Protein AF-0000000087412876 (afdb_homodimer)

Structure (mmCIF, N/CA/C/O backbone):
data_AF-0000000087412876-model_v1
#
loop_
_entity.id
_entity.type
_entity.pdbx_description
1 polymer 'YCII-related domain-containing protein'
#
loop_
_atom_site.group_PDB
_atom_site.id
_atom_site.type_symbol
_atom_site.label_atom_id
_atom_site.label_alt_id
_atom_site.label_comp_id
_atom_site.label_asym_id
_atom_site.label_entity_id
_atom_site.label_seq_id
_atom_site.pdbx_PDB_ins_code
_atom_site.Cartn_x
_atom_site.Cartn_y
_atom_site.Cartn_z
_atom_site.occupancy
_atom_site.B_iso_or_equiv
_atom_site.auth_seq_id
_atom_site.auth_comp_id
_atom_site.auth_asym_id
_atom_site.auth_atom_id
_atom_site.pdbx_PDB_model_num
ATOM 1 N N . MET A 1 1 ? 8.312 3.953 -6.5 1 96.75 1 MET A N 1
ATOM 2 C CA . MET A 1 1 ? 7.094 4.309 -5.781 1 96.75 1 MET A CA 1
ATOM 3 C C . MET A 1 1 ? 7.176 3.875 -4.32 1 96.75 1 MET A C 1
ATOM 5 O O . MET A 1 1 ? 7.918 2.951 -3.984 1 96.75 1 MET A O 1
ATOM 9 N N . PHE A 1 2 ? 6.512 4.555 -3.404 1 98.62 2 PHE A N 1
ATOM 10 C CA . PHE A 1 2 ? 6.684 4.328 -1.974 1 98.62 2 PHE A CA 1
ATOM 11 C C . PHE A 1 2 ? 5.332 4.203 -1.28 1 98.62 2 PHE A C 1
ATOM 13 O O . PHE A 1 2 ? 4.445 5.031 -1.485 1 98.62 2 PHE A O 1
ATOM 20 N N . LEU A 1 3 ? 5.191 3.146 -0.578 1 98.75 3 LEU A N 1
ATOM 21 C CA . LEU A 1 3 ? 4.098 2.988 0.375 1 98.75 3 LEU A CA 1
ATOM 22 C C . LEU A 1 3 ? 4.52 3.439 1.769 1 98.75 3 LEU A C 1
ATOM 24 O O . LEU A 1 3 ? 5.562 3.014 2.273 1 98.75 3 LEU A O 1
ATOM 28 N N . VAL A 1 4 ? 3.744 4.312 2.373 1 98.88 4 VAL A N 1
ATOM 29 C CA . VAL A 1 4 ? 3.996 4.746 3.744 1 98.88 4 VAL A CA 1
ATOM 30 C C . VAL A 1 4 ? 2.865 4.27 4.652 1 98.88 4 VAL A C 1
ATOM 32 O O . VAL A 1 4 ? 1.704 4.633 4.453 1 98.88 4 VAL A O 1
ATOM 35 N N . LEU A 1 5 ? 3.223 3.473 5.605 1 98.81 5 LEU A N 1
ATOM 36 C CA . LEU A 1 5 ? 2.273 2.992 6.605 1 98.81 5 LEU A CA 1
ATOM 37 C C . LEU A 1 5 ? 2.428 3.758 7.914 1 98.81 5 LEU A C 1
ATOM 39 O O . LEU A 1 5 ? 3.514 3.785 8.5 1 98.81 5 LEU A O 1
ATOM 43 N N . LEU A 1 6 ? 1.384 4.398 8.289 1 98.81 6 LEU A N 1
ATOM 44 C CA . LEU A 1 6 ? 1.365 5.098 9.57 1 98.81 6 LEU A CA 1
ATOM 45 C C . LEU A 1 6 ? 0.762 4.219 10.664 1 98.81 6 LEU A C 1
ATOM 47 O O . LEU A 1 6 ? -0.246 3.547 10.438 1 98.81 6 LEU A O 1
ATOM 51 N N . THR A 1 7 ? 1.352 4.215 11.836 1 98.81 7 THR A N 1
ATOM 52 C CA . THR A 1 7 ? 0.796 3.615 13.039 1 98.81 7 THR A CA 1
ATOM 53 C C . THR A 1 7 ? 0.713 4.641 14.164 1 98.81 7 THR A C 1
ATOM 55 O O . THR A 1 7 ? 1.731 5.195 14.586 1 98.81 7 THR A O 1
ATOM 58 N N . TYR A 1 8 ? -0.521 4.824 14.602 1 98.81 8 TYR A N 1
ATOM 59 C CA . TYR A 1 8 ? -0.683 5.766 15.703 1 98.81 8 TYR A CA 1
ATOM 60 C C . TYR A 1 8 ? 0.005 5.254 16.969 1 98.81 8 TYR A C 1
ATOM 62 O O . TYR A 1 8 ? -0.096 4.07 17.297 1 98.81 8 TYR A O 1
ATOM 70 N N . ILE A 1 9 ? 0.722 6.156 17.641 1 98.69 9 ILE A N 1
ATOM 71 C CA . ILE A 1 9 ? 1.386 5.762 18.875 1 98.69 9 ILE A CA 1
ATOM 72 C C . ILE A 1 9 ? 0.824 6.566 20.047 1 98.69 9 ILE A C 1
ATOM 74 O O . ILE A 1 9 ? 1.403 6.582 21.141 1 98.69 9 ILE A O 1
ATOM 78 N N . LYS A 1 10 ? -0.16 7.348 19.844 1 98.5 10 LYS A N 1
ATOM 79 C CA . LYS A 1 10 ? -0.968 8.062 20.828 1 98.5 10 LYS A CA 1
ATOM 80 C C . LYS A 1 10 ? -2.441 7.68 20.703 1 98.5 10 LYS A C 1
ATOM 82 O O . LYS A 1 10 ? -2.871 7.148 19.688 1 98.5 10 LYS A O 1
ATOM 87 N N . PRO A 1 11 ? -3.162 7.891 21.812 1 97.81 11 PRO A N 1
ATOM 88 C CA . PRO A 1 11 ? -4.598 7.605 21.734 1 97.81 11 PRO A CA 1
ATOM 89 C C . PRO A 1 11 ? -5.305 8.438 20.672 1 97.81 11 PRO A C 1
ATOM 91 O O . PRO A 1 11 ? -4.816 9.508 20.281 1 97.81 11 PRO A O 1
ATOM 94 N N . ILE A 1 12 ? -6.41 7.965 20.203 1 97.06 12 ILE A N 1
ATOM 95 C CA . ILE A 1 12 ? -7.152 8.562 19.094 1 97.06 12 ILE A CA 1
ATOM 96 C C . ILE A 1 12 ? -7.5 10.016 19.438 1 97.06 12 ILE A C 1
ATOM 98 O O . ILE A 1 12 ? -7.531 10.875 18.562 1 97.06 12 ILE A O 1
ATOM 102 N N . GLU A 1 13 ? -7.742 10.289 20.734 1 97.44 13 GLU A N 1
ATOM 103 C CA . GLU A 1 13 ? -8.07 11.648 21.156 1 97.44 13 GLU A CA 1
ATOM 104 C C . GLU A 1 13 ? -6.941 12.625 20.812 1 97.44 13 GLU A C 1
ATOM 106 O O . GLU A 1 13 ? -7.195 13.773 20.469 1 97.44 13 GLU A O 1
ATOM 111 N N . GLU A 1 14 ? -5.727 12.172 20.922 1 98.19 14 GLU A N 1
ATOM 112 C CA . GLU A 1 14 ? -4.562 12.984 20.562 1 98.19 14 GLU A CA 1
ATOM 113 C C . GLU A 1 14 ? -4.406 13.094 19.047 1 98.19 14 GLU A C 1
ATOM 115 O O . GLU A 1 14 ? -4.02 14.148 18.531 1 98.19 14 GLU A O 1
ATOM 120 N N . VAL A 1 15 ? -4.688 12.047 18.391 1 98.44 15 VAL A N 1
ATOM 121 C CA . VAL A 1 15 ? -4.621 12.031 16.938 1 98.44 15 VAL A CA 1
ATOM 122 C C . VAL A 1 15 ? -5.559 13.094 16.375 1 98.44 15 VAL A C 1
ATOM 124 O O . VAL A 1 15 ? -5.172 13.859 15.484 1 98.44 15 VAL A O 1
ATOM 127 N N . GLU A 1 16 ? -6.742 13.188 16.922 1 98.12 16 GLU A N 1
ATOM 128 C CA . GLU A 1 16 ? -7.797 14.047 16.406 1 98.12 16 GLU A CA 1
ATOM 129 C C . GLU A 1 16 ? -7.406 15.516 16.516 1 98.12 16 GLU A C 1
ATOM 131 O O . GLU A 1 16 ? -7.836 16.344 15.695 1 98.12 16 GLU A O 1
ATOM 136 N N . LYS A 1 17 ? -6.531 15.82 17.438 1 98.31 17 LYS A N 1
ATOM 137 C CA . LYS A 1 17 ? -6.086 17.188 17.641 1 98.31 17 LYS A CA 1
ATOM 138 C C . LYS A 1 17 ? -5.297 17.703 16.438 1 98.31 17 LYS A C 1
ATOM 140 O O . LYS A 1 17 ? -5.254 18.906 16.172 1 98.31 17 LYS A O 1
ATOM 145 N N . TRP A 1 18 ? -4.684 16.734 15.719 1 98.44 18 TRP A N 1
ATOM 146 C CA . TRP A 1 18 ? -3.773 17.141 14.648 1 98.44 18 TRP A CA 1
ATOM 147 C C . TRP A 1 18 ? -4.297 16.719 13.289 1 98.44 18 TRP A C 1
ATOM 149 O O . TRP A 1 18 ? -3.613 16.859 12.273 1 98.44 18 TRP A O 1
ATOM 159 N N . LEU A 1 19 ? -5.516 16.188 13.297 1 98.12 19 LEU A N 1
ATOM 160 C CA . LEU A 1 19 ? -6.082 15.594 12.094 1 98.12 19 LEU A CA 1
ATOM 161 C C . LEU A 1 19 ? -6.254 16.641 11 1 98.12 19 LEU A C 1
ATOM 163 O O . LEU A 1 19 ? -5.902 16.406 9.844 1 98.12 19 LEU A O 1
ATOM 167 N N . ASP A 1 20 ? -6.789 17.844 11.352 1 98.31 20 ASP A N 1
ATOM 168 C CA . ASP A 1 20 ? -6.996 18.891 10.359 1 98.31 20 ASP A CA 1
ATOM 169 C C . ASP A 1 20 ? -5.672 19.328 9.734 1 98.31 20 ASP A C 1
ATOM 171 O O . ASP A 1 20 ? -5.586 19.531 8.523 1 98.31 20 ASP A O 1
ATOM 175 N N . ASP A 1 21 ? -4.68 19.484 10.531 1 98.75 21 ASP A N 1
ATOM 176 C CA . ASP A 1 21 ? -3.355 19.844 10.039 1 98.75 21 ASP A CA 1
ATOM 177 C C . ASP A 1 21 ? -2.773 18.75 9.148 1 98.75 21 ASP A C 1
ATOM 179 O O . ASP A 1 21 ? -2.113 19.031 8.148 1 98.75 21 ASP A O 1
ATOM 183 N N . HIS A 1 22 ? -2.986 17.531 9.594 1 98.75 22 HIS A N 1
ATOM 184 C CA . HIS A 1 22 ? -2.557 16.406 8.781 1 98.75 22 HIS A CA 1
ATOM 185 C C . HIS A 1 22 ? -3.23 16.406 7.41 1 98.75 22 HIS A C 1
ATOM 187 O O . HIS A 1 22 ? -2.58 16.188 6.391 1 98.75 22 HIS A O 1
ATOM 193 N N . VAL A 1 23 ? -4.508 16.734 7.418 1 98.5 23 VAL A N 1
ATOM 194 C CA . VAL A 1 23 ? -5.262 16.781 6.168 1 98.5 23 VAL A CA 1
ATOM 195 C C . VAL A 1 23 ? -4.723 17.891 5.281 1 98.5 23 VAL A C 1
ATOM 197 O O . VAL A 1 23 ? -4.57 17.719 4.07 1 98.5 23 VAL A O 1
ATOM 200 N N . THR A 1 24 ? -4.414 19 5.859 1 98.69 24 THR A N 1
ATOM 201 C CA . THR A 1 24 ? -3.832 20.109 5.113 1 98.69 24 THR A CA 1
ATOM 202 C C . THR A 1 24 ? -2.494 19.719 4.5 1 98.69 24 THR A C 1
ATOM 204 O O . THR A 1 24 ? -2.215 20.031 3.344 1 98.69 24 THR A O 1
ATOM 207 N N . PHE A 1 25 ? -1.756 19.047 5.32 1 98.81 25 PHE A N 1
ATOM 208 C CA . PHE A 1 25 ? -0.496 18.5 4.836 1 98.81 25 PHE A CA 1
ATOM 209 C C . PHE A 1 25 ? -0.728 17.594 3.637 1 98.81 25 PHE A C 1
ATOM 211 O O . PHE A 1 25 ? -0.051 17.719 2.613 1 98.81 25 PHE A O 1
ATOM 218 N N . LEU A 1 26 ? -1.69 16.656 3.709 1 98.75 26 LEU A N 1
ATOM 219 C CA . LEU A 1 26 ? -2.004 15.758 2.598 1 98.75 26 LEU A CA 1
ATOM 220 C C . LEU A 1 26 ? -2.389 16.562 1.354 1 98.75 26 LEU A C 1
ATOM 222 O O . LEU A 1 26 ? -1.896 16.281 0.259 1 98.75 26 LEU A O 1
ATOM 226 N N . ASP A 1 27 ? -3.225 17.609 1.528 1 98.44 27 ASP A N 1
ATOM 227 C CA . ASP A 1 27 ? -3.719 18.406 0.416 1 98.44 27 ASP A CA 1
ATOM 228 C C . ASP A 1 27 ? -2.564 19.047 -0.352 1 98.44 27 ASP A C 1
ATOM 230 O O . ASP A 1 27 ? -2.609 19.156 -1.579 1 98.44 27 ASP A O 1
ATOM 234 N N . THR A 1 28 ? -1.614 19.469 0.372 1 98.38 28 THR A N 1
ATOM 235 C CA . THR A 1 28 ? -0.452 20.094 -0.25 1 98.38 28 THR A CA 1
ATOM 236 C C . THR A 1 28 ? 0.203 19.141 -1.25 1 98.38 28 THR A C 1
ATOM 238 O O . THR A 1 28 ? 0.466 19.516 -2.393 1 98.38 28 THR A O 1
ATOM 241 N N . TYR A 1 29 ? 0.352 17.938 -0.88 1 98.25 29 TYR A N 1
ATOM 242 C CA . TYR A 1 29 ? 1.134 17.016 -1.711 1 98.25 29 TYR A CA 1
ATOM 243 C C . TYR A 1 29 ? 0.254 16.344 -2.756 1 98.25 29 TYR A C 1
ATOM 245 O O . TYR A 1 29 ? 0.758 15.773 -3.727 1 98.25 29 TYR A O 1
ATOM 253 N N . TYR A 1 30 ? -1.038 16.391 -2.582 1 98.19 30 TYR A N 1
ATOM 254 C CA . TYR A 1 30 ? -1.922 16.062 -3.695 1 9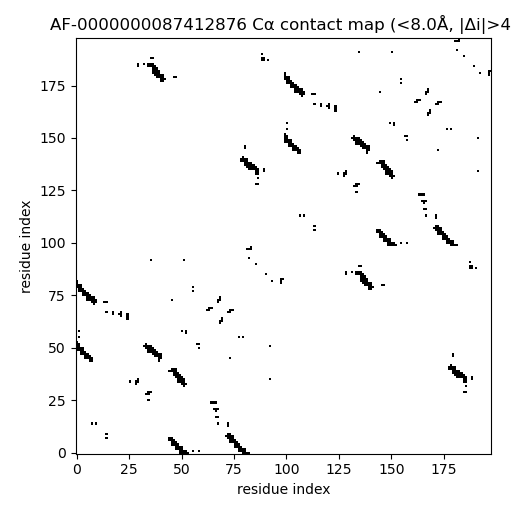8.19 30 TYR A CA 1
ATOM 255 C C . TYR A 1 30 ? -1.858 17.141 -4.777 1 98.19 30 TYR A C 1
ATOM 257 O O . TYR A 1 30 ? -1.861 16.828 -5.969 1 98.19 30 TYR A O 1
ATOM 265 N N . THR A 1 31 ? -1.8 18.359 -4.316 1 97.5 31 THR A N 1
ATOM 266 C CA . THR A 1 31 ? -1.698 19.469 -5.254 1 97.5 31 THR A CA 1
ATOM 267 C C . THR A 1 31 ? -0.402 19.391 -6.055 1 97.5 31 THR A C 1
ATOM 269 O O . THR A 1 31 ? -0.382 19.703 -7.246 1 97.5 31 THR A O 1
ATOM 272 N N . GLU A 1 32 ? 0.586 18.906 -5.426 1 96.12 32 GLU A N 1
ATOM 273 C CA . GLU A 1 32 ? 1.883 18.766 -6.082 1 96.12 32 GLU A CA 1
ATOM 274 C C . GLU A 1 32 ? 1.939 17.469 -6.906 1 96.12 32 GLU A C 1
ATOM 276 O O . GLU A 1 32 ? 2.971 17.156 -7.504 1 96.12 32 GLU A O 1
ATOM 281 N N . LYS A 1 33 ? 0.981 16.656 -6.855 1 95.25 33 LYS A N 1
ATOM 282 C CA . LYS A 1 33 ? 0.832 15.422 -7.621 1 95.25 33 LYS A CA 1
ATOM 283 C C . LYS A 1 33 ? 1.834 14.367 -7.16 1 95.25 33 LYS A C 1
ATOM 285 O O . LYS A 1 33 ? 2.297 13.555 -7.961 1 95.25 33 LYS A O 1
ATOM 290 N N . LYS A 1 34 ? 2.15 14.43 -5.902 1 97 34 LYS A N 1
ATOM 291 C CA . LYS A 1 34 ? 3.076 13.453 -5.324 1 97 34 LYS A CA 1
ATOM 292 C C . LYS A 1 34 ? 2.322 12.297 -4.672 1 97 34 LYS A C 1
ATOM 294 O O . LYS A 1 34 ? 2.797 11.164 -4.676 1 97 34 LYS A O 1
ATOM 299 N N . PHE A 1 35 ? 1.185 12.594 -4.047 1 98.62 35 PHE A N 1
ATOM 300 C CA . PHE A 1 35 ? 0.383 11.562 -3.402 1 98.62 35 PHE A CA 1
ATOM 301 C C . PHE A 1 35 ? -0.623 10.969 -4.383 1 98.62 35 PHE A C 1
ATOM 303 O O . PHE A 1 35 ? -1.253 11.703 -5.152 1 98.62 35 PHE A O 1
ATOM 310 N N . VAL A 1 36 ? -0.734 9.695 -4.367 1 98.31 36 VAL A N 1
ATOM 311 C CA . VAL A 1 36 ? -1.676 8.984 -5.227 1 98.31 36 VAL A CA 1
ATOM 312 C C . VAL A 1 36 ? -2.973 8.719 -4.465 1 98.31 36 VAL A C 1
ATOM 314 O O . VAL A 1 36 ? -4.059 9.086 -4.93 1 98.31 36 VAL A O 1
ATOM 317 N N . PHE A 1 37 ? -2.9 8.117 -3.277 1 98.5 37 PHE A N 1
ATOM 318 C CA . PHE A 1 37 ? -4.043 7.961 -2.385 1 98.5 37 PHE A CA 1
ATOM 319 C C . PHE A 1 37 ? -3.592 7.926 -0.929 1 98.5 37 PHE A C 1
ATOM 321 O O . PHE A 1 37 ? -2.416 7.688 -0.643 1 98.5 37 PHE A O 1
ATOM 328 N N . SER A 1 38 ? -4.48 8.195 -0.078 1 98.69 38 SER A N 1
ATOM 329 C CA . SER A 1 38 ? -4.312 8.062 1.365 1 98.69 38 SER A CA 1
ATOM 330 C C . SER A 1 38 ? -5.637 7.75 2.053 1 98.69 38 SER A C 1
ATOM 332 O O . SER A 1 38 ? -6.703 8.094 1.539 1 98.69 38 SER A O 1
ATOM 334 N N . GLY A 1 39 ? -5.523 7.074 3.133 1 97.81 39 GLY A N 1
ATOM 335 C CA . GLY A 1 39 ? -6.73 6.754 3.873 1 97.81 39 GLY A CA 1
ATOM 336 C C . GLY A 1 39 ? -6.457 6.043 5.184 1 97.81 39 GLY A C 1
ATOM 337 O O . GLY A 1 39 ? -5.367 5.5 5.387 1 97.81 39 GLY A O 1
ATOM 338 N N . ARG A 1 40 ? -7.434 6.035 6.023 1 97.94 40 ARG A N 1
ATOM 339 C CA . ARG A 1 40 ? -7.305 5.434 7.344 1 97.94 40 ARG A CA 1
ATOM 340 C C . ARG A 1 40 ? -7.375 3.912 7.262 1 97.94 40 ARG A C 1
ATOM 342 O O . ARG A 1 40 ? -8.125 3.363 6.453 1 97.94 40 ARG A O 1
ATOM 349 N N . ARG A 1 41 ? -6.578 3.217 8.125 1 98.19 41 ARG A N 1
ATOM 350 C CA . ARG A 1 41 ? -6.672 1.767 8.266 1 98.19 41 ARG A CA 1
ATOM 351 C C . ARG A 1 41 ? -7.914 1.37 9.055 1 98.19 41 ARG A C 1
ATOM 353 O O . ARG A 1 41 ? -8.469 2.182 9.805 1 98.19 41 ARG A O 1
ATOM 360 N N . ASN A 1 42 ? -8.328 0.226 8.812 1 97.25 42 ASN A N 1
ATOM 361 C CA . ASN A 1 42 ? -9.375 -0.436 9.586 1 97.25 42 ASN A CA 1
ATOM 362 C C . ASN A 1 42 ? -8.875 -1.746 10.188 1 97.25 42 ASN A C 1
ATOM 364 O O . ASN A 1 42 ?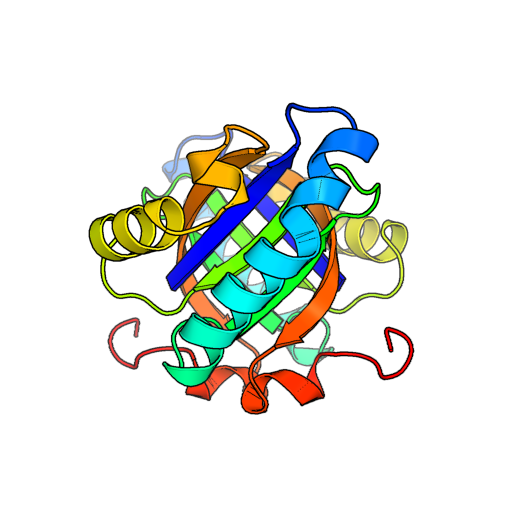 -8.641 -2.719 9.469 1 97.25 42 ASN A O 1
ATOM 368 N N . PRO A 1 43 ? -8.906 -1.827 11.578 1 97.06 43 PRO A N 1
ATOM 369 C CA . PRO A 1 43 ? -9.273 -0.813 12.57 1 97.06 43 PRO A CA 1
ATOM 370 C C . PRO A 1 43 ? -8.453 0.468 12.438 1 97.06 43 PRO A C 1
ATOM 372 O O . PRO A 1 43 ? -7.457 0.494 11.711 1 97.06 43 PRO A O 1
ATOM 375 N N . ARG A 1 44 ? -8.906 1.538 13.078 1 97.25 44 ARG A N 1
ATOM 376 C CA . ARG A 1 44 ? -8.336 2.877 12.961 1 97.25 44 ARG A CA 1
ATOM 377 C C . ARG A 1 44 ? -7.07 3.008 13.812 1 97.25 44 ARG A C 1
ATOM 379 O O . ARG A 1 44 ? -7.043 3.773 14.773 1 97.25 44 ARG A O 1
ATOM 386 N N . VAL A 1 45 ? -6.012 2.393 13.422 1 97.88 45 VAL A N 1
ATOM 387 C CA . VAL A 1 45 ? -4.766 2.352 14.18 1 97.88 45 VAL A CA 1
ATOM 388 C C . VAL A 1 45 ? -3.682 3.123 13.43 1 97.88 45 VAL A C 1
ATOM 390 O O . VAL A 1 45 ? -2.514 3.107 13.82 1 97.88 45 VAL A O 1
ATOM 393 N N . GLY A 1 46 ? -4.02 3.729 12.266 1 98.44 46 GLY A N 1
ATOM 394 C CA . GLY A 1 46 ? -3.086 4.453 11.422 1 98.44 46 GLY A CA 1
ATOM 395 C C . GLY A 1 46 ? -3.619 4.703 10.023 1 98.44 46 GLY A C 1
ATOM 396 O O . GLY A 1 46 ? -4.832 4.824 9.828 1 98.44 46 GLY A O 1
ATOM 397 N N . GLY A 1 47 ? -2.703 4.93 9.148 1 98.62 47 GLY A N 1
ATOM 398 C CA . GLY A 1 47 ? -3.102 5.223 7.777 1 98.62 47 GLY A CA 1
ATOM 399 C C . GLY A 1 47 ? -2.131 4.684 6.742 1 98.62 47 GLY A C 1
ATOM 400 O O . GLY A 1 47 ? -1.113 4.082 7.094 1 98.62 47 GLY A O 1
ATOM 401 N N . VAL A 1 48 ? -2.582 4.812 5.523 1 98.75 48 VAL A N 1
ATOM 402 C CA . VAL A 1 48 ? -1.788 4.426 4.363 1 98.75 48 VAL A CA 1
ATOM 403 C C . VAL A 1 48 ? -1.652 5.609 3.408 1 98.75 48 VAL A C 1
ATOM 405 O O . VAL A 1 48 ? -2.621 6.336 3.17 1 98.75 48 VAL A O 1
ATOM 408 N N . ILE A 1 49 ? -0.471 5.801 2.922 1 98.88 49 ILE A N 1
ATOM 409 C CA . ILE A 1 49 ? -0.245 6.785 1.869 1 98.88 49 ILE A CA 1
ATOM 410 C C . ILE A 1 49 ? 0.604 6.172 0.759 1 98.88 49 ILE A C 1
ATOM 412 O O . ILE A 1 49 ? 1.638 5.555 1.028 1 98.88 49 ILE A O 1
ATOM 416 N N . LEU A 1 50 ? 0.185 6.262 -0.492 1 98.81 50 LEU A N 1
ATOM 417 C CA . LEU A 1 50 ? 1.018 5.938 -1.646 1 98.81 50 LEU A CA 1
ATOM 418 C C . LEU A 1 50 ? 1.61 7.199 -2.262 1 98.81 50 LEU A C 1
ATOM 420 O O . LEU A 1 50 ? 0.877 8.125 -2.611 1 98.81 50 LEU A O 1
ATOM 424 N N . ILE A 1 51 ? 2.922 7.188 -2.4 1 98.38 51 ILE A N 1
ATOM 425 C CA . ILE A 1 51 ? 3.645 8.375 -2.84 1 98.38 51 ILE A CA 1
ATOM 426 C C . ILE A 1 51 ? 4.418 8.07 -4.117 1 98.38 51 ILE A C 1
ATOM 428 O O . ILE A 1 51 ? 5.141 7.07 -4.188 1 98.38 51 ILE A O 1
ATOM 432 N N . SER A 1 52 ? 4.188 8.914 -5.086 1 96.19 52 SER A N 1
ATOM 433 C CA . SER A 1 52 ? 5.02 8.898 -6.281 1 96.19 52 SER A CA 1
ATOM 434 C C . SER A 1 52 ? 6.273 9.75 -6.094 1 96.19 52 SER A C 1
ATOM 436 O O . SER A 1 52 ? 6.215 10.977 -6.18 1 96.19 52 SER A O 1
ATOM 438 N N . ALA A 1 53 ? 7.344 9.195 -5.766 1 94.44 53 ALA A N 1
ATOM 439 C CA . ALA A 1 53 ? 8.625 9.867 -5.559 1 94.44 53 ALA A CA 1
ATOM 440 C C . ALA A 1 53 ? 9.773 9.047 -6.148 1 94.44 53 ALA A C 1
ATOM 442 O O . ALA A 1 53 ? 9.617 7.855 -6.418 1 94.44 53 ALA A O 1
ATOM 443 N N . GLU A 1 54 ? 10.898 9.695 -6.281 1 91.75 54 GLU A N 1
ATOM 444 C CA . GLU A 1 54 ? 12.031 9.047 -6.93 1 91.75 54 GLU A CA 1
ATOM 445 C C . GLU A 1 54 ? 12.984 8.445 -5.902 1 91.75 54 GLU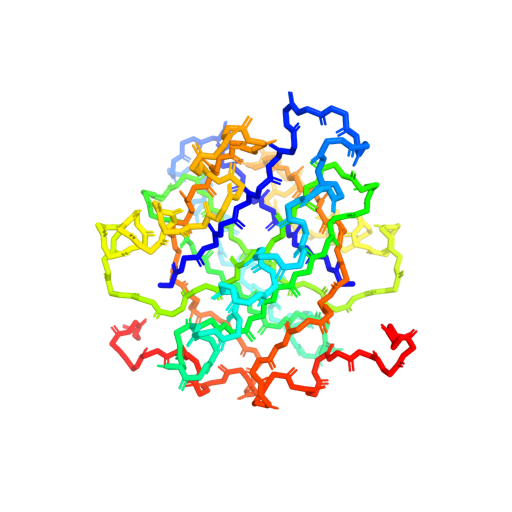 A C 1
ATOM 447 O O . GLU A 1 54 ? 13.68 7.465 -6.188 1 91.75 54 GLU A O 1
ATOM 452 N N . THR A 1 55 ? 13.031 9.094 -4.707 1 96.12 55 THR A N 1
ATOM 453 C CA . THR A 1 55 ? 13.984 8.617 -3.711 1 96.12 55 THR A CA 1
ATOM 454 C C . THR A 1 55 ? 13.336 8.539 -2.332 1 96.12 55 THR A C 1
ATOM 456 O O . THR A 1 55 ? 12.367 9.25 -2.053 1 96.12 55 THR A O 1
ATOM 459 N N . GLU A 1 56 ? 13.891 7.641 -1.563 1 97.5 56 GLU A N 1
ATOM 460 C CA . GLU A 1 56 ? 13.414 7.535 -0.189 1 97.5 56 GLU A CA 1
ATOM 461 C C . GLU A 1 56 ? 13.672 8.828 0.586 1 97.5 56 GLU A C 1
ATOM 463 O O . GLU A 1 56 ? 12.867 9.211 1.442 1 97.5 56 GLU A O 1
ATOM 468 N N . GLU A 1 57 ? 14.766 9.469 0.312 1 98.06 57 GLU A N 1
ATOM 469 C CA . GLU A 1 57 ? 15.102 10.734 0.963 1 98.06 57 GLU A CA 1
ATOM 470 C C . GLU A 1 57 ? 13.992 11.766 0.753 1 98.06 57 GLU A C 1
ATOM 472 O O . GLU A 1 57 ? 13.625 12.484 1.685 1 98.06 57 GLU A O 1
ATOM 477 N N . GLU A 1 58 ? 13.523 11.852 -0.463 1 97.88 58 GLU A N 1
ATOM 478 C CA . GLU A 1 58 ? 12.422 12.766 -0.754 1 97.88 58 GLU A CA 1
ATOM 479 C C . GLU A 1 58 ? 11.203 12.453 0.104 1 97.88 58 GLU A C 1
ATOM 481 O O . GLU A 1 58 ? 10.57 13.359 0.649 1 97.88 58 GLU A O 1
ATOM 486 N N . VAL A 1 59 ? 10.906 11.18 0.277 1 98.62 59 VAL A N 1
ATOM 487 C CA . VAL A 1 59 ? 9.758 10.742 1.061 1 98.62 59 VAL A CA 1
ATOM 488 C C . VAL A 1 59 ? 9.961 11.117 2.527 1 98.62 59 VAL A C 1
ATOM 490 O O . VAL A 1 59 ? 9.039 11.602 3.188 1 98.62 59 VAL A O 1
ATOM 493 N N . GLN A 1 60 ? 11.141 10.906 3.021 1 98.56 60 GLN A N 1
ATOM 494 C CA . GLN A 1 60 ? 11.453 11.234 4.406 1 98.56 60 GLN A CA 1
ATOM 495 C C . GLN A 1 60 ? 11.289 12.734 4.664 1 98.56 60 GLN A C 1
ATOM 497 O O . GLN A 1 60 ? 10.758 13.133 5.699 1 98.56 60 GLN A O 1
ATOM 502 N N . GLU A 1 61 ? 11.758 13.531 3.715 1 98.31 61 GLU A N 1
ATOM 503 C CA . GLU A 1 61 ? 11.625 14.977 3.852 1 98.31 61 GLU A CA 1
ATOM 504 C C . GLU A 1 61 ? 10.156 15.398 3.883 1 98.31 61 GLU A C 1
ATOM 506 O O . GLU A 1 61 ? 9.773 16.281 4.645 1 98.31 61 GLU A O 1
ATOM 511 N N . ILE A 1 62 ? 9.391 14.75 3.059 1 98.62 62 ILE A N 1
ATOM 512 C CA . ILE A 1 62 ? 7.957 15.031 3.02 1 98.62 62 ILE A CA 1
ATOM 513 C C . ILE A 1 62 ? 7.324 14.672 4.359 1 98.62 62 ILE A C 1
ATOM 515 O O . ILE A 1 62 ? 6.582 15.469 4.941 1 98.62 62 ILE A O 1
ATOM 519 N N . ILE A 1 63 ? 7.637 13.5 4.941 1 98.62 63 ILE A N 1
ATOM 520 C CA . ILE A 1 63 ? 7.031 12.977 6.16 1 98.62 63 ILE A CA 1
ATOM 521 C C . ILE A 1 63 ? 7.352 13.898 7.332 1 98.62 63 ILE A C 1
ATOM 523 O O . ILE A 1 63 ? 6.52 14.102 8.219 1 98.62 63 ILE A O 1
ATOM 527 N N . LYS A 1 64 ? 8.516 14.492 7.293 1 98.56 64 LYS A N 1
ATOM 528 C CA . LYS A 1 64 ? 8.945 15.383 8.367 1 98.56 64 LYS A CA 1
ATOM 529 C C . LYS A 1 64 ? 8.031 16.594 8.469 1 98.56 64 LYS A C 1
ATOM 531 O O . LYS A 1 64 ? 8.008 17.281 9.5 1 98.56 64 LYS A O 1
ATOM 536 N N . GLU A 1 65 ? 7.328 16.859 7.367 1 98.69 65 GLU A N 1
ATOM 537 C CA . GLU A 1 65 ? 6.422 18 7.352 1 98.69 65 GLU A CA 1
ATOM 538 C C . GLU A 1 65 ? 5.047 17.625 7.898 1 98.69 65 GLU A C 1
ATOM 540 O O . GLU A 1 65 ? 4.219 18.5 8.156 1 98.69 65 GLU A O 1
ATOM 545 N N . ASP A 1 66 ? 4.75 16.375 8.07 1 98.88 66 ASP A N 1
ATOM 546 C CA . ASP A 1 66 ? 3.459 15.906 8.562 1 98.88 66 ASP A CA 1
ATOM 547 C C . ASP A 1 66 ? 3.27 16.25 10.031 1 98.88 66 ASP A C 1
ATOM 549 O O . ASP A 1 66 ? 4.078 15.859 10.875 1 98.88 66 ASP A O 1
ATOM 553 N N . PRO A 1 67 ? 2.199 16.922 10.359 1 98.88 67 PRO A N 1
ATOM 554 C CA . PRO A 1 67 ? 1.918 17.234 11.766 1 98.88 67 PRO A CA 1
ATOM 555 C C . PRO A 1 67 ? 1.974 16 12.664 1 98.88 67 PRO A C 1
ATOM 557 O O . PRO A 1 67 ? 2.385 16.094 13.82 1 98.88 67 PRO A O 1
ATOM 560 N N . PHE A 1 68 ? 1.55 14.797 12.211 1 98.88 68 PHE A N 1
ATOM 561 C CA . PHE A 1 68 ? 1.627 13.57 12.984 1 98.88 68 PHE A CA 1
ATOM 562 C C . PHE A 1 68 ? 3.076 13.227 13.312 1 98.88 68 PHE A C 1
ATOM 564 O O . PHE A 1 68 ? 3.367 12.695 14.391 1 98.88 68 PHE A O 1
ATOM 571 N N . PHE A 1 69 ? 3.977 13.469 12.414 1 98.88 69 PHE A N 1
ATOM 572 C CA . PHE A 1 69 ? 5.398 13.242 12.641 1 98.88 69 PHE A CA 1
ATOM 573 C C . PHE A 1 69 ? 5.969 14.266 13.609 1 98.88 69 PHE A C 1
ATOM 575 O O . PHE A 1 69 ? 6.629 13.898 14.586 1 98.88 69 PHE A O 1
ATOM 582 N N . ILE A 1 70 ? 5.668 15.531 13.383 1 98.75 70 ILE A N 1
ATOM 583 C CA . ILE A 1 70 ? 6.199 16.656 14.133 1 98.75 70 ILE A CA 1
ATOM 584 C C . ILE A 1 70 ? 5.824 16.516 15.609 1 98.75 70 ILE A C 1
ATOM 586 O O . ILE A 1 70 ? 6.66 16.719 16.484 1 98.75 70 ILE A O 1
ATOM 590 N N . HIS A 1 71 ? 4.629 16.062 15.844 1 98.62 71 HIS A N 1
ATOM 591 C CA . HIS A 1 71 ? 4.141 16.031 17.219 1 98.62 71 HIS A CA 1
ATOM 592 C C . HIS A 1 71 ? 4.188 14.609 17.781 1 98.62 71 HIS A C 1
ATOM 594 O O . HIS A 1 71 ? 3.568 14.32 18.797 1 98.62 71 HIS A O 1
ATOM 600 N N . GLN A 1 72 ? 4.828 13.719 17.062 1 98.5 72 GLN A N 1
ATOM 601 C CA . GLN A 1 72 ? 5.062 12.344 17.5 1 98.5 72 GLN A CA 1
ATOM 602 C C . GLN A 1 72 ? 3.75 11.617 17.766 1 98.5 72 GLN A C 1
ATOM 604 O O . GLN A 1 72 ? 3.566 11.039 18.844 1 98.5 72 GLN A O 1
ATOM 609 N N . ILE A 1 73 ? 2.869 11.719 16.875 1 98.81 73 ILE A N 1
ATOM 610 C CA . ILE A 1 73 ? 1.557 11.086 16.953 1 98.81 73 ILE A CA 1
ATOM 611 C C . ILE A 1 73 ? 1.611 9.703 16.312 1 98.81 73 ILE A C 1
ATOM 613 O O . ILE A 1 73 ? 0.867 8.797 16.703 1 98.81 73 ILE A O 1
ATOM 617 N N . ALA A 1 74 ? 2.451 9.508 15.32 1 98.81 74 ALA A N 1
ATOM 618 C CA . ALA A 1 74 ? 2.498 8.266 14.562 1 98.81 74 ALA A CA 1
ATOM 619 C C . ALA A 1 74 ? 3.938 7.875 14.234 1 98.81 74 ALA A C 1
ATOM 621 O O . ALA A 1 74 ? 4.82 8.734 14.172 1 98.81 74 ALA A O 1
ATOM 622 N N . GLU A 1 75 ? 4.145 6.621 14.102 1 98.75 75 GLU A N 1
ATOM 623 C CA . GLU A 1 75 ? 5.352 6.082 13.477 1 98.75 75 GLU A CA 1
ATOM 624 C C . GLU A 1 75 ? 5.105 5.746 12.008 1 98.75 75 GLU A C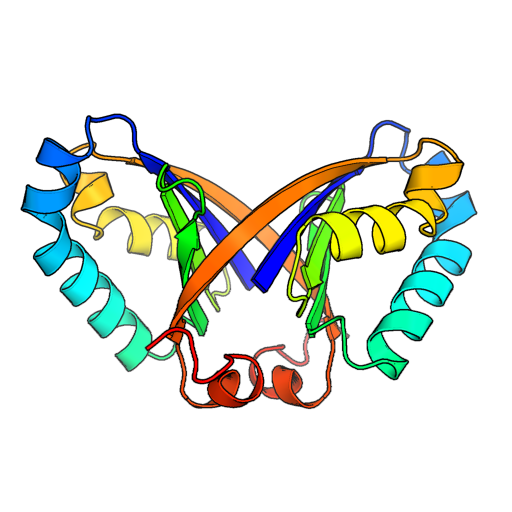 1
ATOM 626 O O . GLU A 1 75 ? 3.977 5.449 11.609 1 98.75 75 GLU A O 1
ATOM 631 N N . TYR A 1 76 ? 6.199 5.793 11.258 1 98.81 76 TYR A N 1
ATOM 632 C CA . TYR A 1 76 ? 6.098 5.641 9.812 1 98.81 76 TYR A CA 1
ATOM 633 C C . TYR A 1 76 ? 6.98 4.496 9.328 1 98.81 76 TYR A C 1
ATOM 635 O O . TYR A 1 76 ? 8.141 4.387 9.719 1 98.81 76 TYR A O 1
ATOM 643 N N . ASN A 1 77 ? 6.418 3.641 8.547 1 98.5 77 ASN A N 1
ATOM 644 C CA . ASN A 1 77 ? 7.148 2.629 7.789 1 98.5 77 ASN A CA 1
ATOM 645 C C . ASN A 1 77 ? 7.117 2.916 6.293 1 98.5 77 ASN A C 1
ATOM 647 O O . ASN A 1 77 ? 6.051 2.896 5.676 1 98.5 77 ASN A O 1
ATOM 651 N N . ILE A 1 78 ? 8.289 3.207 5.758 1 98.75 78 ILE A N 1
ATOM 652 C CA . ILE A 1 78 ? 8.406 3.539 4.344 1 98.75 78 ILE A CA 1
ATOM 653 C C . ILE A 1 78 ? 8.828 2.299 3.557 1 98.75 78 ILE A C 1
ATOM 655 O O . ILE A 1 78 ? 9.891 1.721 3.82 1 98.75 78 ILE A O 1
ATOM 659 N N . ILE A 1 79 ? 8.039 1.931 2.541 1 98.56 79 ILE A N 1
ATOM 660 C CA . ILE A 1 79 ? 8.297 0.747 1.729 1 98.56 79 ILE A CA 1
ATOM 661 C C . ILE A 1 79 ? 8.469 1.151 0.266 1 98.56 79 ILE A C 1
ATOM 663 O O . ILE A 1 79 ? 7.516 1.59 -0.38 1 98.56 79 ILE A O 1
ATOM 667 N N . GLU A 1 80 ? 9.68 0.956 -0.215 1 98.5 80 GLU A N 1
ATOM 668 C CA . GLU A 1 80 ? 9.914 1.145 -1.645 1 98.5 80 GLU A CA 1
ATOM 669 C C . GLU A 1 80 ? 9.555 -0.112 -2.432 1 98.5 80 GLU A C 1
ATOM 671 O O . GLU A 1 80 ? 9.875 -1.227 -2.014 1 98.5 80 GLU A O 1
ATOM 676 N N . PHE A 1 81 ? 8.891 0.105 -3.549 1 97.88 81 PHE A N 1
ATOM 677 C CA . PHE A 1 81 ? 8.578 -1.023 -4.422 1 97.88 81 PHE A CA 1
ATOM 678 C C . PHE A 1 81 ? 8.461 -0.571 -5.871 1 97.88 81 PHE A C 1
ATOM 680 O O . PHE A 1 81 ? 8.375 0.626 -6.148 1 97.88 81 PHE A O 1
ATOM 687 N N . PHE A 1 82 ? 8.5 -1.522 -6.77 1 96.69 82 PHE A N 1
ATOM 688 C CA . PHE A 1 82 ? 8.375 -1.274 -8.203 1 96.69 82 PHE A CA 1
ATOM 689 C C . PHE A 1 82 ? 7.121 -1.936 -8.758 1 96.69 82 PHE A C 1
ATOM 691 O O . PHE A 1 82 ? 7.074 -3.158 -8.922 1 96.69 82 PHE A O 1
ATOM 698 N N . PRO A 1 83 ? 6.102 -1.095 -9.008 1 97.19 83 PRO A N 1
ATOM 699 C CA . PRO A 1 83 ? 4.898 -1.689 -9.594 1 97.19 83 PRO A CA 1
ATOM 700 C C . PRO A 1 83 ? 5.141 -2.268 -10.984 1 97.19 83 PRO A C 1
ATOM 702 O O . PRO A 1 83 ? 4.934 -1.578 -11.992 1 97.19 83 PRO A O 1
ATOM 705 N N . THR A 1 84 ? 5.461 -3.525 -11.07 1 95.62 84 THR A N 1
ATOM 706 C CA . THR A 1 84 ? 5.805 -4.172 -12.336 1 95.62 84 THR A CA 1
ATOM 707 C C . THR A 1 84 ? 4.547 -4.66 -13.055 1 95.62 84 THR A C 1
ATOM 709 O O . THR A 1 84 ? 4.562 -4.871 -14.266 1 95.62 84 THR A O 1
ATOM 712 N N . LYS A 1 85 ? 3.508 -4.98 -12.359 1 97.5 85 LYS A N 1
ATOM 713 C CA . LYS A 1 85 ? 2.201 -5.289 -12.938 1 97.5 85 LYS A CA 1
ATOM 714 C C . LYS A 1 85 ? 1.121 -4.375 -12.367 1 97.5 85 LYS A C 1
ATOM 716 O O . LYS A 1 85 ? 1.137 -4.055 -11.172 1 97.5 85 LYS A O 1
ATOM 721 N N . TYR A 1 86 ? 0.21 -4.098 -13.234 1 97.94 86 TYR A N 1
ATOM 722 C CA . TYR A 1 86 ? -0.838 -3.191 -12.781 1 97.94 86 TYR A CA 1
ATOM 723 C C . TYR A 1 86 ? -2.014 -3.186 -13.758 1 97.94 86 TYR A C 1
ATOM 725 O O . TYR A 1 86 ? -1.865 -3.562 -14.922 1 97.94 86 TYR A O 1
ATOM 733 N N . ASP A 1 87 ?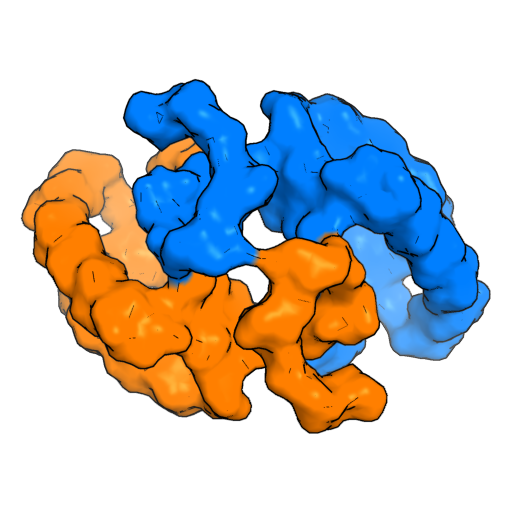 -3.156 -2.811 -13.18 1 97.56 87 ASP A N 1
ATOM 734 C CA . ASP A 1 87 ? -4.301 -2.471 -14.023 1 97.56 87 ASP A CA 1
ATOM 735 C C . ASP A 1 87 ? -3.984 -1.283 -14.93 1 97.56 87 ASP A C 1
ATOM 737 O O . ASP A 1 87 ? -3.354 -0.317 -14.492 1 97.56 87 ASP A O 1
ATOM 741 N N . GLU A 1 88 ? -4.5 -1.354 -16.141 1 96.19 88 GLU A N 1
ATOM 742 C CA . GLU A 1 88 ? -4.211 -0.308 -17.109 1 96.19 88 GLU A CA 1
ATOM 743 C C . GLU A 1 88 ? -4.629 1.063 -16.594 1 96.19 88 GLU A C 1
ATOM 745 O O . GLU A 1 88 ? -3.994 2.072 -16.906 1 96.19 88 GLU A O 1
ATOM 750 N N . ARG A 1 89 ? -5.617 1.159 -15.797 1 96.12 89 ARG A N 1
ATOM 751 C CA . ARG A 1 89 ? -6.125 2.418 -15.258 1 96.12 89 ARG A CA 1
ATOM 752 C C . ARG A 1 89 ? -5.141 3.025 -14.266 1 96.12 89 ARG A C 1
ATOM 754 O O . ARG A 1 89 ? -5.258 4.199 -13.906 1 96.12 89 ARG A O 1
ATOM 761 N N . PHE A 1 90 ? -4.152 2.254 -13.867 1 97.31 90 PHE A N 1
ATOM 762 C CA . PHE A 1 90 ? -3.139 2.725 -12.93 1 97.31 90 PHE A CA 1
ATOM 763 C C . PHE A 1 90 ? -1.865 3.125 -13.672 1 97.31 90 PHE A C 1
ATOM 765 O O . PHE A 1 90 ? -0.899 3.574 -13.047 1 97.31 90 PHE A O 1
ATOM 772 N N . SER A 1 91 ? -1.788 3.059 -14.969 1 95.69 91 SER A N 1
ATOM 773 C CA . SER A 1 91 ? -0.581 3.211 -15.773 1 95.69 91 SER A CA 1
ATOM 774 C C . SER A 1 91 ? -0.013 4.621 -15.664 1 95.69 91 SER A C 1
ATOM 776 O O . SER A 1 91 ? 1.196 4.824 -15.789 1 95.69 91 SER A O 1
ATOM 778 N N . CYS A 1 92 ? -0.815 5.57 -15.352 1 94.81 92 CYS A N 1
ATOM 779 C CA . CYS A 1 92 ? -0.379 6.961 -15.297 1 94.81 92 CYS A CA 1
ATOM 780 C C . CYS A 1 92 ? 0.539 7.199 -14.102 1 94.81 92 CYS A C 1
ATOM 782 O O . CYS A 1 92 ? 1.231 8.219 -14.039 1 94.81 92 CYS A O 1
ATOM 784 N N . PHE A 1 93 ? 0.523 6.285 -13.18 1 95.88 93 PHE A N 1
ATOM 785 C CA . PHE A 1 93 ? 1.326 6.461 -11.977 1 95.88 93 PHE A CA 1
ATOM 786 C C . PHE A 1 93 ? 2.652 5.723 -12.094 1 95.88 93 PHE A C 1
ATOM 788 O O . PHE A 1 93 ? 3.527 5.863 -11.234 1 95.88 93 PHE A O 1
ATOM 795 N N . VAL A 1 94 ? 2.783 4.852 -13.078 1 91.06 94 VAL A N 1
ATOM 796 C CA . VAL A 1 94 ? 3.955 3.988 -13.188 1 91.06 94 VAL A CA 1
ATOM 797 C C . VAL A 1 94 ? 4.934 4.574 -14.203 1 91.06 94 VAL A C 1
ATOM 799 O O . VAL A 1 94 ? 4.551 4.883 -15.336 1 91.06 94 VAL A O 1
ATOM 802 N N . ASP A 1 95 ? 6.059 5.051 -13.688 1 76.38 95 ASP A N 1
ATOM 803 C CA . ASP A 1 95 ? 7.074 5.621 -14.57 1 76.38 95 ASP A CA 1
ATOM 804 C C . ASP A 1 95 ? 7.617 4.566 -15.539 1 76.38 95 ASP A C 1
ATOM 806 O O . ASP A 1 95 ? 7.703 3.385 -15.188 1 76.38 95 ASP A O 1
ATOM 810 N N . ALA A 1 96 ? 7.746 4.859 -16.812 1 55.84 96 ALA A N 1
ATOM 811 C CA . ALA A 1 96 ? 8.242 4.023 -17.891 1 55.84 96 ALA A CA 1
ATOM 812 C C . ALA A 1 96 ? 9.555 3.344 -17.516 1 55.84 96 ALA A C 1
ATOM 814 O O . ALA A 1 96 ? 9.992 2.396 -18.172 1 55.84 96 ALA A O 1
ATOM 815 N N . LYS A 1 97 ? 10.32 3.9 -16.609 1 50.44 97 LYS A N 1
ATOM 816 C CA . LYS A 1 97 ? 11.656 3.312 -16.484 1 50.44 97 LYS A CA 1
ATOM 817 C C . LYS A 1 97 ? 11.594 1.95 -15.805 1 50.44 97 LYS A C 1
ATOM 819 O O . LYS A 1 97 ? 12.617 1.273 -15.664 1 50.44 97 LYS A O 1
ATOM 824 N N . VAL A 1 98 ? 10.578 1.579 -15.188 1 45.66 98 VAL A N 1
ATOM 825 C CA . VAL A 1 98 ? 10.508 0.307 -14.477 1 45.66 98 VAL A CA 1
ATOM 826 C C . VAL A 1 98 ? 10.188 -0.817 -15.461 1 45.66 98 VAL A C 1
ATOM 828 O O . VAL A 1 98 ? 9.945 -1.956 -15.055 1 45.66 98 VAL A O 1
ATOM 831 N N . LYS A 1 99 ? 10.336 -0.7 -16.75 1 37.62 99 LYS A N 1
ATOM 832 C CA . LYS A 1 99 ? 10.078 -1.834 -17.625 1 37.62 99 LYS A CA 1
ATOM 833 C C . LYS A 1 99 ? 11.18 -2.885 -17.5 1 37.62 99 LYS A C 1
ATOM 835 O O . LYS A 1 99 ? 12.359 -2.547 -17.406 1 37.62 99 LYS A O 1
ATOM 840 N N . MET B 1 1 ? -10.797 -1.386 0.478 1 96.75 1 MET B N 1
ATOM 841 C CA . MET B 1 1 ? -9.594 -1.708 -0.293 1 96.75 1 MET B CA 1
ATOM 842 C C . MET B 1 1 ? -8.523 -2.326 0.599 1 96.75 1 MET B C 1
ATOM 844 O O . MET B 1 1 ? -8.508 -2.092 1.809 1 96.75 1 MET B O 1
ATOM 848 N N . PHE B 1 2 ? -7.664 -3.184 0.074 1 98.62 2 PHE B N 1
ATOM 849 C CA . PHE B 1 2 ? -6.738 -3.957 0.888 1 98.62 2 PHE B CA 1
ATOM 850 C C . PHE B 1 2 ? -5.328 -3.889 0.314 1 98.62 2 PHE B C 1
ATOM 852 O O . PHE B 1 2 ? -5.129 -4.09 -0.886 1 98.62 2 PHE B O 1
ATOM 859 N N . LEU B 1 3 ? -4.441 -3.516 1.148 1 98.69 3 LEU B N 1
ATOM 860 C CA . LEU B 1 3 ? -3.018 -3.656 0.871 1 98.69 3 LEU B CA 1
ATOM 861 C C . LEU B 1 3 ? -2.484 -4.977 1.418 1 98.69 3 LEU B C 1
ATOM 863 O O . LEU B 1 3 ? -2.703 -5.301 2.588 1 98.69 3 LEU B O 1
ATOM 867 N N . VAL B 1 4 ? -1.815 -5.738 0.58 1 98.88 4 VAL B N 1
ATOM 868 C CA . VAL B 1 4 ? -1.186 -6.984 1.008 1 98.88 4 VAL B CA 1
ATOM 869 C C . VAL B 1 4 ? 0.332 -6.863 0.888 1 98.88 4 VAL B C 1
ATOM 871 O O . VAL B 1 4 ? 0.859 -6.652 -0.207 1 98.88 4 VAL B O 1
ATOM 874 N N . LEU B 1 5 ? 0.984 -6.996 2.004 1 98.81 5 LEU B N 1
ATOM 875 C CA . LEU B 1 5 ? 2.443 -6.984 2.043 1 98.81 5 LEU B CA 1
ATOM 876 C C . LEU B 1 5 ? 2.992 -8.398 2.176 1 98.81 5 LEU B C 1
ATOM 878 O O . LEU B 1 5 ? 2.656 -9.117 3.123 1 98.81 5 LEU B O 1
ATOM 882 N N . LEU B 1 6 ? 3.746 -8.773 1.206 1 98.81 6 LEU B N 1
ATOM 883 C CA . LEU B 1 6 ? 4.414 -10.07 1.254 1 98.81 6 LEU B CA 1
ATOM 884 C C . LEU B 1 6 ? 5.828 -9.93 1.81 1 98.81 6 LEU B C 1
ATOM 886 O O . LEU B 1 6 ? 6.551 -9 1.451 1 98.81 6 LEU B O 1
ATOM 890 N N . THR B 1 7 ? 6.242 -10.836 2.67 1 98.81 7 THR B N 1
ATOM 891 C CA . THR B 1 7 ? 7.617 -10.984 3.135 1 98.81 7 THR B CA 1
ATOM 892 C C . THR B 1 7 ? 8.125 -12.398 2.875 1 98.81 7 THR B C 1
ATOM 894 O O . THR B 1 7 ? 7.562 -13.367 3.385 1 98.81 7 THR B O 1
ATOM 897 N N . TYR B 1 8 ? 9.18 -12.438 2.084 1 98.81 8 TYR B N 1
ATOM 898 C CA . TYR B 1 8 ? 9.75 -13.75 1.814 1 98.81 8 TYR B CA 1
ATOM 899 C C . TYR B 1 8 ? 10.305 -14.375 3.09 1 98.81 8 TYR B C 1
ATOM 901 O O . TYR B 1 8 ? 10.961 -13.695 3.887 1 98.81 8 TYR B O 1
ATOM 909 N N . ILE B 1 9 ? 10.023 -15.664 3.279 1 98.69 9 ILE B N 1
ATOM 910 C CA . ILE B 1 9 ? 10.539 -16.359 4.457 1 98.69 9 ILE B CA 1
ATOM 911 C C . ILE B 1 9 ? 11.461 -17.5 4.023 1 98.69 9 ILE B C 1
ATOM 913 O O . ILE B 1 9 ? 11.805 -18.359 4.828 1 98.69 9 ILE B O 1
ATOM 917 N N . LYS B 1 10 ? 11.734 -17.609 2.781 1 98.5 10 LYS B N 1
ATOM 918 C CA . LYS B 1 10 ? 12.727 -18.5 2.17 1 98.5 10 LYS B CA 1
ATOM 919 C C . LYS B 1 10 ? 13.742 -17.703 1.358 1 98.5 10 LYS B C 1
ATOM 921 O O . LYS B 1 10 ? 13.5 -16.547 0.996 1 98.5 10 LYS B O 1
ATOM 926 N N . PRO B 1 11 ? 14.906 -18.328 1.167 1 97.81 11 PRO B N 1
ATOM 927 C CA . PRO B 1 11 ? 15.898 -17.641 0.334 1 97.81 11 PRO B CA 1
ATOM 928 C C . PRO B 1 11 ? 15.391 -17.359 -1.08 1 97.81 11 PRO B C 1
ATOM 930 O O . PRO B 1 11 ? 14.484 -18.047 -1.557 1 97.81 11 PRO B O 1
ATOM 933 N N . ILE B 1 12 ? 15.953 -16.391 -1.716 1 97.06 12 ILE B N 1
ATOM 934 C CA . ILE B 1 12 ? 15.516 -15.914 -3.023 1 97.06 12 ILE B CA 1
ATOM 935 C C . ILE B 1 12 ? 15.531 -17.062 -4.027 1 97.06 12 ILE B C 1
ATOM 937 O O . ILE B 1 12 ? 14.695 -17.125 -4.926 1 97.06 12 ILE B O 1
ATOM 941 N N . GLU B 1 13 ? 16.5 -18.016 -3.857 1 97.44 13 GLU B N 1
ATOM 942 C CA . GLU B 1 13 ? 16.578 -19.156 -4.762 1 97.44 13 GLU B CA 1
ATOM 943 C C . GLU B 1 13 ? 15.305 -19.984 -4.73 1 97.44 13 GLU B C 1
ATOM 945 O O . GLU B 1 13 ? 14.875 -20.516 -5.754 1 97.44 13 GLU B O 1
ATOM 950 N N . GLU B 1 14 ? 14.695 -20.078 -3.596 1 98.19 14 GLU B N 1
ATOM 951 C CA . GLU B 1 14 ? 13.438 -20.797 -3.439 1 98.19 14 GLU B CA 1
ATOM 952 C C . GLU B 1 14 ? 12.266 -19.984 -3.984 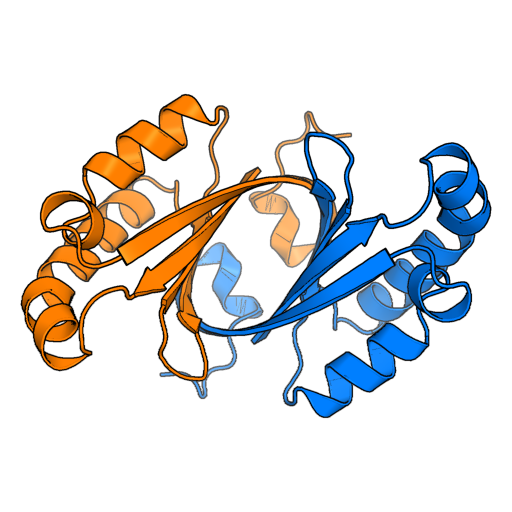1 98.19 14 GLU B C 1
ATOM 954 O O . GLU B 1 14 ? 11.336 -20.547 -4.574 1 98.19 14 GLU B O 1
ATOM 959 N N . VAL B 1 15 ? 12.336 -18.734 -3.771 1 98.44 15 VAL B N 1
ATOM 960 C CA . VAL B 1 15 ? 11.305 -17.844 -4.281 1 98.44 15 VAL B CA 1
ATOM 961 C C . VAL B 1 15 ? 11.211 -17.969 -5.801 1 98.44 15 VAL B C 1
ATOM 963 O O . VAL B 1 15 ? 10.117 -18.078 -6.355 1 98.44 15 VAL B O 1
ATOM 966 N N . GLU B 1 16 ? 12.344 -18.016 -6.445 1 98.12 16 GLU B N 1
ATOM 967 C CA . GLU B 1 16 ? 12.422 -17.984 -7.902 1 98.12 16 GLU B CA 1
ATOM 968 C C . GLU B 1 16 ? 11.781 -19.234 -8.508 1 98.12 16 GLU B C 1
ATOM 970 O O . GLU B 1 16 ? 11.258 -19.188 -9.625 1 98.12 16 GLU B O 1
ATOM 975 N N . LYS B 1 17 ? 11.742 -20.297 -7.754 1 98.31 17 LYS B N 1
ATOM 976 C CA . LYS B 1 17 ? 11.164 -21.547 -8.227 1 98.31 17 LYS B CA 1
ATOM 977 C C . LYS B 1 17 ? 9.656 -21.391 -8.461 1 98.31 17 LYS B C 1
ATOM 979 O O . LYS B 1 17 ? 9.086 -22.109 -9.289 1 98.31 17 LYS B O 1
ATOM 984 N N . TRP B 1 18 ? 9.062 -20.453 -7.73 1 98.44 18 TRP B N 1
ATOM 985 C CA . TRP B 1 18 ? 7.605 -20.359 -7.77 1 98.44 18 TRP B CA 1
ATOM 986 C C . TRP B 1 18 ? 7.16 -19.031 -8.383 1 98.44 18 TRP B C 1
ATOM 988 O O . TRP B 1 18 ? 5.965 -18.719 -8.406 1 98.44 18 TRP B O 1
ATOM 998 N N . LEU B 1 19 ? 8.141 -18.297 -8.891 1 98.12 19 LEU B N 1
ATOM 999 C CA . LEU B 1 19 ? 7.871 -16.938 -9.375 1 98.12 19 LEU B CA 1
ATOM 1000 C C . LEU B 1 19 ? 6.922 -16.969 -10.562 1 98.12 19 LEU B C 1
ATOM 1002 O O . LEU B 1 19 ? 5.973 -16.188 -10.625 1 98.12 19 LEU B O 1
ATOM 1006 N N . ASP B 1 20 ? 7.156 -17.891 -11.531 1 98.31 20 ASP B N 1
ATOM 1007 C CA . ASP B 1 20 ? 6.297 -17.969 -12.711 1 98.31 20 ASP B CA 1
ATOM 1008 C C . ASP B 1 20 ? 4.859 -18.297 -12.32 1 98.31 20 ASP B C 1
ATOM 1010 O O . ASP B 1 20 ? 3.916 -17.703 -12.852 1 98.31 20 ASP B O 1
ATOM 1014 N N . ASP B 1 21 ? 4.684 -19.203 -11.422 1 98.75 21 ASP B N 1
ATOM 1015 C CA . ASP B 1 21 ? 3.355 -19.578 -10.945 1 98.75 21 ASP B CA 1
ATOM 1016 C C . ASP B 1 21 ? 2.701 -18.406 -10.211 1 98.75 21 ASP B C 1
ATOM 1018 O O . ASP B 1 21 ? 1.492 -18.188 -10.32 1 98.75 21 ASP B O 1
ATOM 1022 N N . HIS B 1 22 ? 3.521 -17.719 -9.422 1 98.75 22 HIS B N 1
ATOM 1023 C CA . HIS B 1 22 ? 3.033 -16.531 -8.742 1 98.75 22 HIS B CA 1
ATOM 1024 C C . HIS B 1 22 ? 2.547 -15.484 -9.742 1 98.75 22 HIS B C 1
ATOM 1026 O O . HIS B 1 22 ? 1.489 -14.883 -9.547 1 98.75 22 HIS B O 1
ATOM 1032 N N . VAL B 1 23 ? 3.312 -15.336 -10.805 1 98.5 23 VAL B N 1
ATOM 1033 C CA . VAL B 1 23 ? 2.951 -14.359 -11.836 1 98.5 23 VAL B CA 1
ATOM 1034 C C . VAL B 1 23 ? 1.643 -14.781 -12.5 1 98.5 23 VAL B C 1
ATOM 1036 O O . VAL B 1 23 ? 0.773 -13.945 -12.758 1 98.5 23 VAL B O 1
ATOM 1039 N N . THR B 1 24 ? 1.485 -16.031 -12.758 1 98.69 24 THR B N 1
ATOM 1040 C CA . THR B 1 24 ? 0.251 -16.547 -13.344 1 98.69 24 THR B CA 1
ATOM 1041 C C . THR B 1 24 ? -0.935 -16.281 -12.414 1 98.69 24 THR B C 1
ATOM 1043 O O . THR B 1 24 ? -2.006 -15.883 -12.875 1 98.69 24 THR B O 1
ATOM 1046 N N . PHE B 1 25 ? -0.664 -16.547 -11.188 1 98.81 25 PHE B N 1
ATOM 1047 C CA . PHE B 1 25 ? -1.662 -16.219 -10.172 1 98.81 25 PHE B CA 1
ATOM 1048 C C . PHE B 1 25 ? -2.045 -14.75 -10.227 1 98.81 25 PHE B C 1
ATOM 1050 O O . PHE B 1 25 ? -3.23 -14.414 -10.242 1 98.81 25 PHE B O 1
ATOM 1057 N N . LEU B 1 26 ? -1.064 -13.828 -10.266 1 98.75 26 LEU B N 1
ATOM 1058 C CA . LEU B 1 26 ? -1.339 -12.398 -10.359 1 98.75 26 LEU B CA 1
ATOM 1059 C C . LEU B 1 26 ? -2.174 -12.086 -11.594 1 98.75 26 LEU B C 1
ATOM 1061 O O . LEU B 1 26 ? -3.16 -11.352 -11.508 1 98.75 26 LEU B O 1
ATOM 1065 N N . ASP B 1 27 ? -1.822 -12.695 -12.758 1 98.44 27 ASP B N 1
ATOM 1066 C CA . ASP B 1 27 ? -2.5 -12.438 -14.023 1 98.44 27 ASP B CA 1
ATOM 1067 C C . ASP B 1 27 ? -3.988 -12.773 -13.922 1 98.44 27 ASP B C 1
ATOM 1069 O O . ASP B 1 27 ? -4.824 -12.07 -14.492 1 98.44 27 ASP B O 1
ATOM 1073 N N . THR B 1 28 ? -4.254 -13.805 -13.25 1 98.38 28 THR B N 1
ATOM 1074 C CA . THR B 1 28 ? -5.641 -14.219 -13.086 1 98.38 28 THR B CA 1
ATOM 1075 C C . THR B 1 28 ? -6.465 -13.117 -12.438 1 98.38 28 THR B C 1
ATOM 1077 O O . THR B 1 28 ? -7.535 -12.758 -12.938 1 98.38 28 THR B O 1
ATOM 1080 N N . TYR B 1 29 ? -5.945 -12.523 -11.445 1 98.31 29 TYR B N 1
ATOM 1081 C CA . TYR B 1 29 ? -6.75 -11.586 -10.664 1 98.31 29 TYR B CA 1
ATOM 1082 C C . TYR B 1 29 ? -6.668 -10.18 -11.25 1 98.31 29 TYR B C 1
ATOM 1084 O O . TYR B 1 29 ? -7.484 -9.32 -10.922 1 98.31 29 TYR B O 1
ATOM 1092 N N . TYR B 1 30 ? -5.703 -9.922 -12.102 1 98.19 30 TYR B N 1
ATOM 1093 C CA . TYR B 1 30 ? -5.773 -8.727 -12.93 1 98.19 30 TYR B CA 1
ATOM 1094 C C . TYR B 1 30 ? -6.883 -8.852 -13.969 1 98.19 30 TYR B C 1
ATOM 1096 O O . TYR B 1 30 ? -7.598 -7.883 -14.242 1 98.19 30 TYR B O 1
ATOM 1104 N N . THR B 1 31 ? -6.98 -10.047 -14.516 1 97.5 31 THR B N 1
ATOM 1105 C CA . THR B 1 31 ? -8.023 -10.297 -15.5 1 97.5 31 THR B CA 1
ATOM 1106 C C . THR B 1 31 ? -9.406 -10.141 -14.875 1 97.5 31 THR B C 1
ATOM 1108 O O . THR B 1 31 ? -10.328 -9.625 -15.516 1 97.5 31 THR B O 1
ATOM 1111 N N . GLU B 1 32 ? -9.484 -10.484 -13.664 1 96.19 32 GLU B N 1
ATOM 1112 C CA . GLU B 1 32 ? -10.742 -10.359 -12.938 1 96.19 32 GLU B CA 1
ATOM 1113 C C . GLU B 1 32 ? -10.953 -8.945 -12.422 1 96.19 32 GLU B C 1
ATOM 1115 O O . GLU B 1 32 ? -11.945 -8.656 -11.75 1 96.19 32 GLU B O 1
ATOM 1120 N N . LYS B 1 33 ? -10.039 -8.086 -12.547 1 95.25 33 LYS B N 1
ATOM 1121 C CA . LYS B 1 33 ? -10.078 -6.672 -12.172 1 95.25 33 LYS B CA 1
ATOM 1122 C C . LYS B 1 33 ? -10.117 -6.5 -10.656 1 95.25 33 LYS B C 1
ATOM 1124 O O . LYS B 1 33 ? -10.719 -5.559 -10.148 1 95.25 33 LYS B O 1
ATOM 1129 N N . LYS B 1 34 ? -9.477 -7.418 -9.984 1 97 34 LYS B N 1
ATOM 1130 C CA . LYS B 1 34 ? -9.398 -7.355 -8.531 1 97 34 LYS B CA 1
ATOM 1131 C C . LYS B 1 34 ? -8.102 -6.703 -8.07 1 97 34 LYS B C 1
ATOM 1133 O O . LYS B 1 34 ? -8.062 -6.023 -7.047 1 97 34 LYS B O 1
ATOM 1138 N N . PHE B 1 35 ? -7.008 -6.965 -8.797 1 98.62 35 PHE B N 1
ATOM 1139 C CA . PHE B 1 35 ? -5.719 -6.375 -8.453 1 98.62 35 PHE B CA 1
ATOM 1140 C C . PHE B 1 35 ? -5.531 -5.031 -9.148 1 98.62 35 PHE B C 1
ATOM 1142 O O . PHE B 1 35 ? -5.859 -4.887 -10.328 1 98.62 35 PHE B O 1
ATOM 1149 N N . VAL B 1 36 ? -5.059 -4.074 -8.43 1 98.31 36 VAL B N 1
ATOM 1150 C CA . VAL B 1 36 ? -4.805 -2.742 -8.961 1 98.31 36 VAL B CA 1
ATOM 1151 C C . VAL B 1 36 ? -3.342 -2.623 -9.383 1 98.31 36 VAL B C 1
ATOM 1153 O O . VAL B 1 36 ? -3.045 -2.264 -10.523 1 98.31 36 VAL B O 1
ATOM 1156 N N . PHE B 1 37 ? -2.4 -2.951 -8.492 1 98.5 37 PHE B N 1
ATOM 1157 C CA . PHE B 1 37 ? -0.985 -3.045 -8.828 1 98.5 37 PHE B CA 1
ATOM 1158 C C . PHE B 1 37 ? -0.285 -4.066 -7.938 1 98.5 37 PHE B C 1
ATOM 1160 O O . PHE B 1 37 ? -0.8 -4.434 -6.879 1 98.5 37 PHE B O 1
ATOM 1167 N N . SER B 1 38 ? 0.799 -4.52 -8.383 1 98.62 38 SER B N 1
ATOM 1168 C CA . SER B 1 38 ? 1.709 -5.375 -7.633 1 98.62 38 SER B CA 1
ATOM 1169 C C . SER B 1 38 ? 3.154 -5.172 -8.07 1 98.62 38 SER B C 1
ATOM 1171 O O . SER B 1 38 ? 3.41 -4.773 -9.211 1 98.62 38 SER B O 1
ATOM 1173 N N . GLY B 1 39 ? 4.027 -5.395 -7.156 1 97.81 39 GLY B N 1
ATOM 1174 C CA . GLY B 1 39 ? 5.434 -5.258 -7.496 1 97.81 39 GLY B CA 1
ATOM 1175 C C . GLY B 1 39 ? 6.363 -5.641 -6.359 1 97.81 39 GLY B C 1
ATOM 1176 O O . GLY B 1 39 ? 5.938 -5.719 -5.203 1 97.81 39 GLY B O 1
ATOM 1177 N N . ARG B 1 40 ? 7.594 -5.848 -6.684 1 97.94 40 ARG B N 1
ATOM 1178 C CA . ARG B 1 40 ? 8.594 -6.277 -5.711 1 97.94 40 ARG B CA 1
ATOM 1179 C C . ARG B 1 40 ? 9.047 -5.109 -4.844 1 97.94 40 ARG B C 1
ATOM 1181 O O . ARG B 1 40 ? 9.164 -3.979 -5.324 1 97.94 40 ARG B O 1
ATOM 1188 N N . ARG B 1 41 ? 9.312 -5.398 -3.541 1 98.19 41 ARG B N 1
ATOM 1189 C CA . ARG B 1 41 ? 9.906 -4.406 -2.65 1 98.19 41 ARG B CA 1
ATOM 1190 C C . ARG B 1 41 ? 11.398 -4.234 -2.941 1 98.19 41 ARG B C 1
ATOM 1192 O O . ARG B 1 41 ? 12.023 -5.113 -3.537 1 98.19 41 ARG B O 1
ATOM 1199 N N . ASN B 1 42 ? 11.859 -3.121 -2.592 1 97.25 42 ASN B N 1
ATOM 1200 C CA . ASN B 1 42 ? 13.281 -2.807 -2.598 1 97.25 42 ASN B CA 1
ATOM 1201 C C . ASN B 1 42 ? 13.773 -2.391 -1.213 1 97.25 42 ASN B C 1
ATOM 1203 O O . ASN B 1 42 ? 13.422 -1.314 -0.725 1 97.25 42 ASN B O 1
ATOM 1207 N N . PRO B 1 43 ? 14.773 -3.199 -0.649 1 97.06 43 PRO B N 1
ATOM 1208 C CA . PRO B 1 43 ? 15.375 -4.434 -1.151 1 97.06 43 PRO B CA 1
ATOM 1209 C C . PRO B 1 43 ? 14.344 -5.523 -1.439 1 97.06 43 PRO B C 1
ATOM 1211 O O . PRO B 1 43 ? 13.18 -5.391 -1.054 1 97.06 43 PRO B O 1
ATOM 1214 N N . ARG B 1 44 ? 14.742 -6.562 -2.168 1 97.25 44 ARG B N 1
ATOM 1215 C CA . ARG B 1 44 ? 13.867 -7.625 -2.654 1 97.25 44 ARG B CA 1
ATOM 1216 C C . ARG B 1 44 ? 13.57 -8.633 -1.549 1 97.25 44 ARG B C 1
ATOM 1218 O O . ARG B 1 44 ? 13.977 -9.789 -1.63 1 97.25 44 ARG B O 1
ATOM 1225 N N . VAL B 1 45 ? 12.781 -8.266 -0.597 1 97.88 45 VAL B N 1
ATOM 1226 C CA . VAL B 1 45 ? 12.477 -9.094 0.569 1 97.88 45 VAL B CA 1
ATOM 1227 C C . VAL B 1 45 ? 11.008 -9.508 0.537 1 97.88 45 VAL B C 1
ATOM 1229 O O . VAL B 1 45 ? 10.5 -10.086 1.5 1 97.88 45 VAL B O 1
ATOM 1232 N N . GLY B 1 46 ? 10.258 -9.133 -0.522 1 98.44 46 GLY B N 1
ATOM 1233 C CA . GLY B 1 46 ? 8.844 -9.414 -0.666 1 98.44 46 GLY B CA 1
ATOM 1234 C C . GLY B 1 46 ? 8.164 -8.555 -1.723 1 98.44 46 GLY B C 1
ATOM 1235 O O . GLY B 1 46 ? 8.805 -8.148 -2.697 1 98.44 46 GLY B O 1
ATOM 1236 N N . GLY B 1 47 ? 6.891 -8.461 -1.587 1 98.56 47 GLY B N 1
ATOM 1237 C CA . GLY B 1 47 ? 6.137 -7.695 -2.568 1 98.56 47 GLY B CA 1
ATOM 1238 C C . GLY B 1 47 ? 4.957 -6.953 -1.968 1 98.56 47 GLY B C 1
ATOM 1239 O O . GLY B 1 47 ? 4.703 -7.051 -0.765 1 98.56 47 GLY B O 1
ATOM 1240 N N . VAL B 1 48 ? 4.395 -6.152 -2.818 1 98.81 48 VAL B N 1
ATOM 1241 C CA . VAL B 1 48 ? 3.195 -5.391 -2.486 1 98.81 48 VAL B CA 1
ATOM 1242 C C . VAL B 1 48 ? 2.094 -5.691 -3.5 1 98.81 48 VAL B C 1
ATOM 1244 O O . VAL B 1 48 ? 2.354 -5.766 -4.703 1 98.81 48 VAL B O 1
ATOM 1247 N N . ILE B 1 49 ? 0.906 -5.879 -3.006 1 98.88 49 ILE B N 1
ATOM 1248 C CA . ILE B 1 49 ? -0.261 -6.004 -3.871 1 98.88 49 ILE B CA 1
ATOM 1249 C C . ILE B 1 49 ? -1.396 -5.133 -3.338 1 98.88 49 ILE B C 1
ATOM 1251 O O . ILE B 1 49 ? -1.712 -5.176 -2.1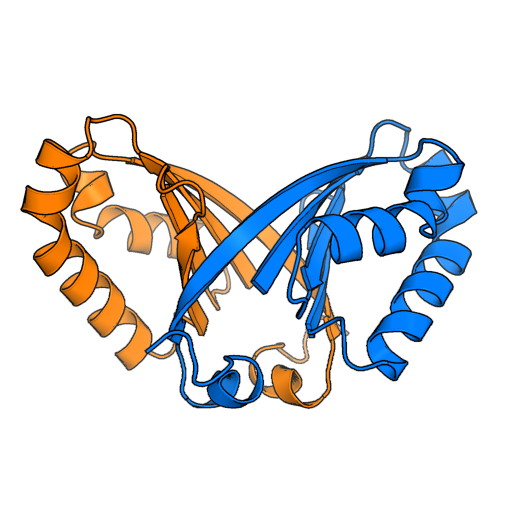46 1 98.88 49 ILE B O 1
ATOM 1255 N N . LEU B 1 50 ? -1.987 -4.297 -4.152 1 98.81 50 LEU B N 1
ATOM 1256 C CA . LEU B 1 50 ? -3.227 -3.6 -3.828 1 98.81 50 LEU B CA 1
ATOM 1257 C C . LEU B 1 50 ? -4.426 -4.309 -4.449 1 98.81 50 LEU B C 1
ATOM 1259 O O . LEU B 1 50 ? -4.465 -4.531 -5.66 1 98.81 50 LEU B O 1
ATOM 1263 N N . ILE B 1 51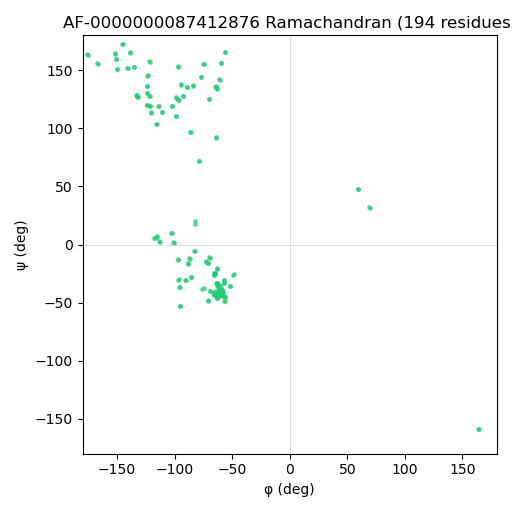 ? -5.398 -4.609 -3.615 1 98.38 51 ILE B N 1
ATOM 1264 C CA . ILE B 1 51 ? -6.543 -5.414 -4.035 1 98.38 51 ILE B CA 1
ATOM 1265 C C . ILE B 1 51 ? -7.836 -4.633 -3.811 1 98.38 51 ILE B C 1
ATOM 1267 O O . ILE B 1 51 ? -8.055 -4.086 -2.729 1 98.38 51 ILE B O 1
ATOM 1271 N N . SER B 1 52 ? -8.594 -4.582 -4.871 1 96.25 52 SER B N 1
ATOM 1272 C CA . SER B 1 52 ? -9.953 -4.074 -4.758 1 96.25 52 SER B CA 1
ATOM 1273 C C . SER B 1 52 ? -10.922 -5.184 -4.359 1 96.25 52 SER B C 1
ATOM 1275 O O . SER B 1 52 ? -11.32 -5.996 -5.199 1 96.25 52 SER B O 1
ATOM 1277 N N . ALA B 1 53 ? -11.242 -5.316 -3.158 1 94.56 53 ALA B N 1
ATOM 1278 C CA . ALA B 1 53 ? -12.164 -6.316 -2.621 1 94.56 53 ALA B CA 1
ATOM 1279 C C . ALA B 1 53 ? -13.078 -5.707 -1.562 1 94.56 53 ALA B C 1
ATOM 1281 O O . ALA B 1 53 ? -12.797 -4.625 -1.037 1 94.56 53 ALA B O 1
ATOM 1282 N N . GLU B 1 54 ? -14.117 -6.434 -1.249 1 91.81 54 GLU B N 1
ATOM 1283 C CA . GLU B 1 54 ? -15.109 -5.906 -0.322 1 91.81 54 GLU B CA 1
ATOM 1284 C C . GLU B 1 54 ? -14.859 -6.398 1.101 1 91.81 54 GLU B C 1
ATOM 1286 O O . GLU B 1 54 ? -15.211 -5.723 2.068 1 91.81 54 GLU B O 1
ATOM 1291 N N . THR B 1 55 ? -14.281 -7.613 1.197 1 96.06 55 THR B N 1
ATOM 1292 C CA . THR B 1 55 ? -14.094 -8.188 2.527 1 96.06 55 THR B CA 1
ATOM 1293 C C . THR B 1 55 ? -12.695 -8.789 2.668 1 96.06 55 THR B C 1
ATOM 1295 O O . THR B 1 55 ? -12.086 -9.18 1.675 1 96.06 55 THR B O 1
ATOM 1298 N N . GLU B 1 56 ? -12.273 -8.797 3.902 1 97.5 56 GLU B N 1
ATOM 1299 C CA . GLU B 1 56 ? -10.984 -9.43 4.172 1 97.5 56 GLU B CA 1
ATOM 1300 C C . GLU B 1 56 ? -11.023 -10.922 3.846 1 97.5 56 GLU B C 1
ATOM 1302 O O . GLU B 1 56 ? -10.031 -11.484 3.391 1 97.5 56 GLU B O 1
ATOM 1307 N N . GLU B 1 57 ? -12.141 -11.555 4.082 1 98.06 57 GLU B N 1
ATOM 1308 C CA . GLU B 1 57 ? -12.305 -12.969 3.771 1 98.06 57 GLU B CA 1
ATOM 1309 C C . GLU B 1 57 ? -12.023 -13.25 2.297 1 98.06 57 GLU B C 1
ATOM 1311 O O . GLU B 1 57 ? -11.367 -14.234 1.957 1 98.06 57 GLU B O 1
ATOM 1316 N N . GLU B 1 58 ? -12.57 -12.414 1.448 1 97.88 58 GLU B N 1
ATOM 1317 C CA . GLU B 1 58 ? -12.32 -12.562 0.018 1 97.88 58 GLU B CA 1
ATOM 1318 C C . GLU B 1 58 ? -10.82 -12.492 -0.286 1 97.88 58 GLU B C 1
ATOM 1320 O O . GLU B 1 58 ? -10.305 -13.297 -1.068 1 97.88 58 GLU B O 1
ATOM 1325 N N . VAL B 1 59 ? -10.117 -11.586 0.373 1 98.62 59 VAL B N 1
ATOM 1326 C CA . VAL B 1 59 ? -8.68 -11.406 0.16 1 98.62 59 VAL B CA 1
ATOM 1327 C C . VAL B 1 59 ? -7.934 -12.648 0.639 1 98.62 59 VAL B C 1
ATOM 1329 O O . VAL B 1 59 ? -7.02 -13.133 -0.037 1 98.62 59 VAL B O 1
ATOM 1332 N N . GLN B 1 60 ? -8.32 -13.164 1.768 1 98.56 60 GLN B N 1
ATOM 1333 C CA . GLN B 1 60 ? -7.691 -14.359 2.312 1 98.56 60 GLN B CA 1
ATOM 1334 C C . GLN B 1 60 ? -7.863 -15.547 1.372 1 98.56 60 GLN B C 1
ATOM 1336 O O . GLN B 1 60 ? -6.926 -16.328 1.162 1 98.56 60 GLN B O 1
ATOM 1341 N N . GLU B 1 61 ? -9.055 -15.68 0.82 1 98.31 61 GLU B N 1
ATOM 1342 C CA . GLU B 1 61 ? -9.32 -16.766 -0.118 1 98.31 61 GLU B CA 1
ATOM 1343 C C . GLU B 1 61 ? -8.445 -16.641 -1.364 1 98.31 61 GLU B C 1
ATOM 1345 O O . GLU B 1 61 ? -7.945 -17.641 -1.882 1 98.31 61 GLU B O 1
ATOM 1350 N N . ILE B 1 62 ? -8.305 -15.43 -1.806 1 98.62 62 ILE B N 1
ATOM 1351 C CA . ILE B 1 62 ? -7.465 -15.172 -2.969 1 98.62 62 ILE B CA 1
ATOM 1352 C C . ILE B 1 62 ? -6.02 -15.555 -2.656 1 98.62 62 ILE B C 1
ATOM 1354 O O . ILE B 1 62 ? -5.375 -16.266 -3.432 1 98.62 62 ILE B O 1
ATOM 1358 N N . ILE B 1 63 ? -5.477 -15.156 -1.487 1 98.62 63 ILE B N 1
ATOM 1359 C CA . ILE B 1 63 ? -4.082 -15.352 -1.099 1 98.62 63 ILE B CA 1
ATOM 1360 C C . ILE B 1 63 ? -3.779 -16.844 -1.001 1 98.62 63 ILE B C 1
ATOM 1362 O O . ILE B 1 63 ? -2.682 -17.281 -1.352 1 98.62 63 ILE B O 1
ATOM 1366 N N . LYS B 1 64 ? -4.758 -17.594 -0.594 1 98.56 64 LYS B N 1
ATOM 1367 C CA . LYS B 1 64 ? -4.582 -19.031 -0.438 1 98.56 64 LYS B CA 1
ATOM 1368 C C . LYS B 1 64 ? -4.281 -19.703 -1.777 1 98.56 64 LYS B C 1
ATOM 1370 O O . LYS B 1 64 ? -3.771 -20.828 -1.818 1 98.56 64 LYS B O 1
ATOM 1375 N N . GLU B 1 65 ? -4.645 -18.984 -2.842 1 98.69 65 GLU B N 1
ATOM 1376 C CA . GLU B 1 65 ? -4.402 -19.531 -4.176 1 98.69 65 GLU B CA 1
ATOM 1377 C C . GLU B 1 65 ? -3 -19.172 -4.668 1 98.69 65 GLU B C 1
ATOM 1379 O O . GLU B 1 65 ? -2.533 -19.719 -5.672 1 98.69 65 GLU B O 1
ATOM 1384 N N . ASP B 1 66 ? -2.299 -18.297 -4.023 1 98.88 66 ASP B N 1
ATOM 1385 C CA . ASP B 1 66 ? -0.959 -17.859 -4.418 1 98.88 66 ASP B CA 1
ATOM 1386 C C . ASP B 1 66 ? 0.059 -18.984 -4.195 1 98.88 66 ASP B C 1
ATOM 1388 O O . ASP B 1 66 ? 0.212 -19.469 -3.076 1 98.88 66 ASP B O 1
ATOM 1392 N N . PRO B 1 67 ? 0.783 -19.344 -5.223 1 98.88 67 PRO B N 1
ATOM 1393 C CA . PRO B 1 67 ? 1.829 -20.359 -5.062 1 98.88 67 PRO B CA 1
ATOM 1394 C C . PRO B 1 67 ? 2.781 -20.047 -3.91 1 98.88 67 PRO B C 1
ATOM 1396 O O . PRO B 1 67 ? 3.264 -20.969 -3.238 1 98.88 67 PRO B O 1
ATOM 1399 N N . PHE B 1 68 ? 3.139 -18.766 -3.623 1 98.88 68 PHE B N 1
ATOM 1400 C CA . PHE B 1 68 ? 3.994 -18.391 -2.502 1 98.88 68 PHE B CA 1
ATOM 1401 C C . PHE B 1 68 ? 3.355 -18.797 -1.177 1 98.88 68 PHE B C 1
ATOM 1403 O O . PHE B 1 68 ? 4.055 -19.172 -0.235 1 98.88 68 PHE B O 1
ATOM 1410 N N . PHE B 1 69 ? 2.062 -18.672 -1.062 1 98.88 69 PHE B N 1
ATOM 1411 C CA . PHE B 1 69 ? 1.338 -19.078 0.137 1 98.88 69 PHE B CA 1
ATOM 1412 C C . PHE B 1 69 ? 1.306 -20.594 0.266 1 98.88 69 PHE B C 1
ATOM 1414 O O . PHE B 1 69 ? 1.636 -21.141 1.32 1 98.88 69 PHE B O 1
ATOM 1421 N N . ILE B 1 70 ? 0.955 -21.266 -0.818 1 98.75 70 ILE B N 1
ATOM 1422 C CA . ILE B 1 70 ? 0.769 -22.719 -0.863 1 98.75 70 ILE B CA 1
ATOM 1423 C C . ILE B 1 70 ? 2.064 -23.422 -0.457 1 98.75 70 ILE B C 1
ATOM 1425 O O . ILE B 1 70 ? 2.043 -24.375 0.322 1 98.75 70 ILE B O 1
ATOM 1429 N N . HIS B 1 71 ? 3.162 -22.875 -0.909 1 98.62 71 HIS B N 1
ATOM 1430 C CA . HIS B 1 71 ? 4.434 -23.547 -0.689 1 98.62 71 HIS B CA 1
ATOM 1431 C C . HIS B 1 71 ? 5.219 -22.891 0.443 1 98.62 71 HIS B C 1
ATOM 1433 O O . HIS B 1 71 ? 6.414 -23.156 0.603 1 98.62 71 HIS B O 1
ATOM 1439 N N . GLN B 1 72 ? 4.578 -22 1.16 1 98.5 72 GLN B N 1
ATOM 1440 C CA . GLN B 1 72 ? 5.145 -21.359 2.342 1 98.5 72 GLN B CA 1
ATOM 1441 C C . GLN B 1 72 ? 6.426 -20.609 2 1 98.5 72 GLN B C 1
ATOM 1443 O O . GLN B 1 72 ? 7.457 -20.797 2.65 1 98.5 72 GLN B O 1
ATOM 1448 N N . ILE B 1 73 ? 6.375 -19.859 0.982 1 98.81 73 ILE B N 1
ATOM 1449 C CA . ILE B 1 73 ? 7.496 -19.047 0.512 1 98.81 73 ILE B CA 1
ATOM 1450 C C . ILE B 1 73 ? 7.449 -17.672 1.158 1 98.81 73 ILE B C 1
ATOM 1452 O O . ILE B 1 73 ? 8.484 -17.031 1.362 1 98.81 73 ILE B O 1
ATOM 1456 N N . ALA B 1 74 ? 6.27 -17.172 1.477 1 98.81 74 ALA B N 1
ATOM 1457 C CA . ALA B 1 74 ? 6.098 -15.812 1.985 1 98.81 74 ALA B CA 1
ATOM 1458 C C . ALA B 1 74 ? 5.035 -15.766 3.078 1 98.81 74 ALA B C 1
ATOM 1460 O O . ALA B 1 74 ? 4.145 -16.625 3.123 1 98.81 74 ALA B O 1
ATOM 1461 N N . GLU B 1 75 ? 5.188 -14.844 3.939 1 98.75 75 GLU B N 1
ATOM 1462 C CA . GLU B 1 75 ? 4.125 -14.43 4.852 1 98.75 75 GLU B CA 1
ATOM 1463 C C . GLU B 1 75 ? 3.395 -13.195 4.332 1 98.75 75 GLU B C 1
ATOM 1465 O O . GLU B 1 75 ? 3.969 -12.391 3.596 1 98.75 75 GLU B O 1
ATOM 1470 N N . TYR B 1 76 ? 2.139 -13.102 4.758 1 98.81 76 TYR B N 1
ATOM 1471 C CA . TYR B 1 76 ? 1.27 -12.062 4.227 1 98.81 76 TYR B CA 1
ATOM 1472 C C . TYR B 1 76 ? 0.702 -11.203 5.352 1 98.81 76 TYR B C 1
ATOM 1474 O O . TYR B 1 76 ? 0.221 -11.727 6.359 1 98.81 76 TYR B O 1
ATOM 1482 N N . ASN B 1 77 ? 0.81 -9.922 5.207 1 98.5 77 ASN B N 1
ATOM 1483 C CA . ASN B 1 77 ? 0.118 -8.953 6.043 1 98.5 77 ASN B CA 1
ATOM 1484 C C . ASN B 1 77 ? -0.969 -8.211 5.266 1 98.5 77 ASN B C 1
ATOM 1486 O O . ASN B 1 77 ? -0.673 -7.488 4.312 1 98.5 77 ASN B O 1
ATOM 1490 N N . ILE B 1 78 ? -2.205 -8.461 5.672 1 98.75 78 ILE B N 1
ATOM 1491 C CA . ILE B 1 78 ? -3.348 -7.852 5 1 98.75 78 ILE B CA 1
ATOM 1492 C C . ILE B 1 78 ? -3.785 -6.598 5.758 1 98.75 78 ILE B C 1
ATOM 1494 O O . ILE B 1 78 ? -4.129 -6.668 6.938 1 98.75 78 ILE B O 1
ATOM 1498 N N . ILE B 1 79 ? -3.838 -5.449 5.059 1 98.56 79 ILE B N 1
ATOM 1499 C CA . ILE B 1 79 ? -4.199 -4.168 5.66 1 98.56 79 ILE B CA 1
ATOM 1500 C C . ILE B 1 79 ? -5.434 -3.604 4.957 1 98.56 79 ILE B C 1
ATOM 1502 O O . ILE B 1 79 ? -5.371 -3.223 3.787 1 98.56 79 ILE B O 1
ATOM 1506 N N . GLU B 1 80 ? -6.516 -3.539 5.711 1 98.5 80 GLU B N 1
ATOM 1507 C CA . GLU B 1 80 ? -7.699 -2.857 5.199 1 98.5 80 GLU B CA 1
ATOM 1508 C C . GLU B 1 80 ? -7.613 -1.352 5.434 1 98.5 80 GLU B C 1
ATOM 1510 O O . GLU B 1 80 ? -7.199 -0.906 6.508 1 98.5 80 GLU B O 1
ATOM 1515 N N . PHE B 1 81 ? -7.992 -0.606 4.414 1 97.88 81 PHE B N 1
ATOM 1516 C CA . PHE B 1 81 ? -8.039 0.842 4.57 1 97.88 81 PHE B CA 1
ATOM 1517 C C . PHE B 1 81 ? -9.078 1.457 3.648 1 97.88 81 PHE B C 1
ATOM 1519 O O . PHE B 1 81 ? -9.57 0.796 2.73 1 97.88 81 PHE B O 1
ATOM 1526 N N . PHE B 1 82 ? -9.43 2.68 3.92 1 96.75 82 PHE B N 1
ATOM 1527 C CA . PHE B 1 82 ? -10.391 3.434 3.129 1 96.75 82 PHE B CA 1
ATOM 1528 C C . PHE B 1 82 ? -9.734 4.637 2.471 1 96.75 82 PHE B C 1
ATOM 1530 O O . PHE B 1 82 ? -9.422 5.625 3.139 1 96.75 82 PHE B O 1
ATOM 1537 N N . PRO B 1 83 ? -9.484 4.5 1.157 1 97.19 83 PRO B N 1
ATOM 1538 C CA . PRO B 1 83 ? -8.891 5.656 0.48 1 97.19 83 PRO B CA 1
ATOM 1539 C C . PRO B 1 83 ? -9.82 6.871 0.465 1 97.19 83 PRO B C 1
ATOM 1541 O O . PRO B 1 83 ? -10.547 7.086 -0.507 1 97.19 83 PRO B O 1
ATOM 1544 N N . THR B 1 84 ? -9.719 7.73 1.439 1 95.69 84 THR B N 1
ATOM 1545 C CA . THR B 1 84 ? -10.609 8.875 1.591 1 95.69 84 THR B CA 1
ATOM 1546 C C . THR B 1 84 ? -10.109 10.062 0.762 1 95.69 84 THR B C 1
ATOM 1548 O O . THR B 1 84 ? -10.883 10.961 0.435 1 95.69 84 THR B O 1
ATOM 1551 N N . LYS B 1 85 ? -8.859 10.172 0.511 1 97.5 85 LYS B N 1
ATOM 1552 C CA . LYS B 1 85 ? -8.281 11.156 -0.407 1 97.5 85 LYS B CA 1
ATOM 1553 C C . LYS B 1 85 ? -7.457 10.469 -1.492 1 97.5 85 LYS B C 1
ATOM 1555 O O . LYS B 1 85 ? -6.754 9.492 -1.222 1 97.5 85 LYS B O 1
ATOM 1560 N N . TYR B 1 86 ? -7.535 11.086 -2.631 1 98 86 TYR B N 1
ATOM 1561 C CA . TYR B 1 86 ? -6.805 10.469 -3.732 1 98 86 TYR B CA 1
ATOM 1562 C C . TYR B 1 86 ? -6.688 11.43 -4.91 1 98 86 TYR B C 1
ATOM 1564 O O . TYR B 1 86 ? -7.465 12.375 -5.027 1 98 86 TYR B O 1
ATOM 1572 N N . ASP B 1 87 ? -5.621 11.156 -5.703 1 97.56 87 ASP B N 1
ATOM 1573 C CA . ASP B 1 87 ? -5.535 11.781 -7.02 1 97.56 87 ASP B CA 1
ATOM 1574 C C . ASP B 1 87 ? -6.723 11.391 -7.895 1 97.56 87 ASP B C 1
ATOM 1576 O O . ASP B 1 87 ? -7.141 10.227 -7.898 1 97.56 87 ASP B O 1
ATOM 1580 N N . GLU B 1 88 ? -7.191 12.344 -8.656 1 96.19 88 GLU B N 1
ATOM 1581 C CA . GLU B 1 88 ? -8.367 12.102 -9.484 1 96.19 88 GLU B CA 1
ATOM 1582 C C . GLU B 1 88 ? -8.156 10.922 -10.43 1 96.19 88 GLU B C 1
ATOM 1584 O O . GLU B 1 88 ? -9.094 10.195 -10.742 1 96.19 88 GLU B O 1
ATOM 1589 N N . ARG B 1 89 ? -6.984 10.664 -10.852 1 96.12 89 ARG B N 1
ATOM 1590 C CA . ARG B 1 89 ? -6.668 9.578 -11.773 1 96.12 89 ARG B CA 1
ATOM 1591 C C . ARG B 1 89 ? -6.828 8.219 -11.102 1 96.12 89 ARG B C 1
ATOM 1593 O O . ARG B 1 89 ? -6.855 7.184 -11.766 1 96.12 89 ARG B O 1
ATOM 1600 N N . PHE B 1 90 ? -6.992 8.234 -9.797 1 97.31 90 PHE B N 1
ATOM 1601 C CA . PHE B 1 90 ? -7.172 7 -9.039 1 97.31 90 PHE B CA 1
ATOM 1602 C C . PHE B 1 90 ? -8.641 6.781 -8.703 1 97.31 90 PHE B C 1
ATOM 1604 O O . PHE B 1 90 ? -9 5.781 -8.078 1 97.31 90 PHE B O 1
ATOM 1611 N N . SER B 1 91 ? -9.555 7.609 -9.117 1 95.75 91 SER B N 1
ATOM 1612 C CA . SER B 1 91 ? -10.953 7.637 -8.695 1 95.75 91 SER B CA 1
ATOM 1613 C C . SER B 1 91 ? -11.688 6.375 -9.141 1 95.75 91 SER B C 1
ATOM 1615 O O . SER B 1 91 ? -12.633 5.941 -8.484 1 95.75 91 SER B O 1
ATOM 1617 N N . CYS B 1 92 ? -11.242 5.734 -10.148 1 94.81 92 CYS B N 1
ATOM 1618 C CA . CYS B 1 92 ? -11.922 4.57 -10.695 1 94.81 92 CYS B CA 1
ATOM 1619 C C . CYS B 1 92 ? -11.797 3.373 -9.766 1 94.81 92 CYS B C 1
ATOM 1621 O O . CYS B 1 92 ? -12.531 2.393 -9.898 1 94.81 92 CYS B O 1
ATOM 1623 N N . PHE B 1 93 ? -10.867 3.457 -8.844 1 95.88 93 PHE B N 1
ATOM 1624 C CA . PHE B 1 93 ? -10.641 2.334 -7.941 1 95.88 93 PHE B CA 1
ATOM 1625 C C . PHE B 1 93 ? -11.375 2.537 -6.621 1 95.88 93 PHE B C 1
ATOM 1627 O O . PHE B 1 93 ? -11.422 1.634 -5.781 1 95.88 93 PHE B O 1
ATOM 1634 N N . VAL B 1 94 ? -11.867 3.74 -6.367 1 91.19 94 VAL B N 1
ATOM 1635 C CA . VAL B 1 94 ? -12.453 4.07 -5.07 1 91.19 94 VAL B CA 1
ATOM 1636 C C . VAL B 1 94 ? -13.977 3.977 -5.156 1 91.19 94 VAL B C 1
ATOM 1638 O O . VAL B 1 94 ? -14.594 4.57 -6.043 1 91.19 94 VAL B O 1
ATOM 1641 N N . ASP B 1 95 ? -14.508 2.969 -4.492 1 76.5 95 ASP B N 1
ATOM 1642 C CA . ASP B 1 95 ? -15.953 2.793 -4.488 1 76.5 95 ASP B CA 1
ATOM 1643 C C . ASP B 1 95 ? -16.641 3.977 -3.816 1 76.5 95 ASP B C 1
ATOM 1645 O O . ASP B 1 95 ? -16.109 4.574 -2.885 1 76.5 95 ASP B O 1
ATOM 1649 N N . ALA B 1 96 ? -17.703 4.527 -4.391 1 56 96 ALA B N 1
ATOM 1650 C CA . ALA B 1 96 ? -18.516 5.652 -3.938 1 56 96 ALA B CA 1
ATOM 1651 C C . ALA B 1 96 ? -18.922 5.477 -2.477 1 56 96 ALA B C 1
ATOM 1653 O O . ALA B 1 96 ? -19.359 6.434 -1.83 1 56 96 ALA B O 1
ATOM 1654 N N . LYS B 1 97 ? -19 4.277 -1.98 1 50.66 97 LYS B N 1
ATOM 1655 C CA . LYS B 1 97 ? -19.625 4.199 -0.663 1 50.66 97 LYS B CA 1
ATOM 1656 C C . LYS B 1 97 ? -18.703 4.762 0.415 1 50.66 97 LYS B C 1
ATOM 1658 O O . LYS B 1 97 ? -19.078 4.84 1.586 1 50.66 97 LYS B O 1
ATOM 1663 N N . VAL B 1 98 ? -17.484 4.965 0.188 1 45.75 98 VAL B N 1
ATOM 1664 C CA . VAL B 1 98 ? -16.562 5.453 1.202 1 45.75 98 VAL B CA 1
ATOM 1665 C C . VAL B 1 98 ? -16.672 6.973 1.317 1 45.75 98 VAL B C 1
ATOM 1667 O O . VAL B 1 98 ? -15.859 7.613 1.983 1 45.75 98 VAL B O 1
ATOM 1670 N N . LYS B 1 99 ? -17.719 7.629 0.891 1 38.25 99 LYS B N 1
ATOM 1671 C CA . LYS B 1 99 ? -17.812 9.078 1.081 1 38.25 99 LYS B CA 1
ATOM 1672 C C . LYS B 1 99 ? -18.109 9.422 2.539 1 38.25 99 LYS B C 1
ATOM 1674 O O . LYS B 1 99 ? -18.906 8.742 3.193 1 38.25 99 LYS B O 1
#

Organism: NCBI:txid267746

Sequence (198 aa):
MFLVLLTYIKPIEEVEKWLDDHVTFLDTYYTEKKFVFSGRRNPRVGGVILISAETEEEVQEIIKEDPFFIHQIAEYNIIEFFPTKYDERFSCFVDAKVKMFLVLLTYIKPIEEVEKWLDDHVTFLDTYYTEKKFVFSGRRNPRVGGVILISAETEEEVQEIIKEDPFFIHQIAEYNIIEFFPTKYDERFSCFVDAKVK

Foldseek 3Di:
DKKKWKFFPDDVVVVVVCVVVQVVLVVVVVVVVFWDDKDADVVRGTMMTDGQDDDVVVVVVSVCSGPCNVVVGIDMDMDDDACPDDDPVCVVSHDVVSD/DKKKWKFFPDDVVVVVVCVVVQVVLVVVVVVVVFWDDKDADVVRGTMMTDGQDDDPVVVVVSVCSGPCNVVVGIDMDMDDDACPDDDPVCVVSHDVVSD

InterPro domains:
  IPR005545 YCII-related [PF03795] (1-81)
  IPR011008 Dimeric alpha-beta barrel [SSF54909] (1-84)

Nearest PDB structures (foldseek):
  3znj-assembly3_9  TM=7.691E-01  e=1.154E-04  Rhodococcus opacus
  4fpi-assembly1_C  TM=7.726E-01  e=1.318E-04  Rhodococcus opacus
  3zo7-assembly1_E  TM=7.943E-01  e=2.096E-04  Rhodococcus opacus
  3znj-assembly1_3  TM=7.520E-01  e=1.835E-04  Rhodococcus opacus
  4fpi-assembly1_E  TM=7.832E-01  e=5.302E-04  Rhodococcus opacus

Radius of gyration: 16.69 Å; Cα contacts (8 Å, |Δi|>4): 358; chains: 2; bounding box: 36×44×40 Å

Solvent-accessible surface area (backbone atoms only — not comparable to full-atom values): 10613 Å² total; per-residue (Å²): 68,34,41,35,40,37,35,51,74,48,59,66,75,61,47,58,75,38,42,66,56,32,49,52,45,50,52,52,36,43,73,69,62,29,37,46,37,28,26,45,26,59,73,83,52,32,31,41,36,36,34,60,54,91,45,69,66,60,51,52,58,54,46,62,65,27,45,41,48,67,68,62,31,37,48,78,47,80,42,40,32,47,72,71,43,62,34,76,77,50,48,89,74,52,68,77,82,70,112,67,34,41,36,40,35,35,51,72,50,58,68,76,61,46,59,76,39,42,67,55,32,49,51,45,50,51,53,36,44,73,69,64,29,36,45,35,28,25,45,26,61,73,83,52,32,32,42,36,36,35,60,55,93,45,68,66,60,52,53,58,54,47,63,65,28,45,40,48,69,69,61,32,38,47,79,46,81,43,40,32,45,70,71,44,62,34,77,77,49,49,88,75,51,67,78,81,70,113

pLDDT: mean 95.59, std 10.27, range [37.62, 98.88]

Secondary structure (DSSP, 8-state):
-EEEEEEE-S-HHHHHHTHHHHHHHHHHHHHTT-EEEEEEEESSSEEEEEE--S-HHHHHHHHTTSHHHHTT-EEEEEEEEEEEEE-GGGGGGS-GGG-/-EEEEEEE-S-HHHHHHTHHHHHHHHHHHHHTT-EEEEEEEESSSEEEEEE--S-HHHHHHHHTTSHHHHTT-EEEEEEEEEEEEE-GGGGGGS-GGG-